Protein AF-A0A1I7W3I8-F1 (afdb_monomer)

Secondary structure (DSSP, 8-state):
-HHHHHHHHHHHHHTT---S--HHHHHHHHHHHHHHB-TTT-PBPPGGGSTTTHHHHHHHHHHHHT-SS--HHHHHHHHHHHHHHHHHHHHHTS-TTS---HHHHHHHHHHHHHHHHHHHHHHHHHHHHHTTS-HHHHHHHHHHTHHHHHHHHHHHHHHHHTHHHHHH-EEEE-TTS-EEEEEHHHHHHHHHHHHHHHHHTHHHHHHHHHHHHHHHHHHH--

Structure (mmCIF, N/CA/C/O backbone):
data_AF-A0A1I7W3I8-F1
#
_entry.id   AF-A0A1I7W3I8-F1
#
loop_
_atom_site.group_PDB
_atom_site.id
_atom_site.type_symbol
_atom_site.label_atom_id
_atom_site.label_alt_id
_atom_site.label_comp_id
_atom_site.label_asym_id
_atom_site.label_entity_id
_atom_site.label_seq_id
_atom_site.pdbx_PDB_ins_code
_atom_site.Cartn_x
_atom_site.Cartn_y
_atom_site.Cartn_z
_atom_site.occupancy
_atom_site.B_iso_or_equiv
_atom_site.auth_seq_id
_atom_site.auth_comp_id
_atom_site.auth_asym_id
_atom_site.auth_atom_id
_atom_site.pdbx_PDB_model_num
ATOM 1 N N . GLU A 1 1 ? -29.652 18.073 3.929 1.00 71.06 1 GLU A N 1
ATOM 2 C CA . GLU A 1 1 ? -30.924 17.567 3.376 1.00 71.06 1 GLU A CA 1
ATOM 3 C C . GLU A 1 1 ? -31.020 16.043 3.302 1.00 71.06 1 GLU A C 1
ATOM 5 O O . GLU A 1 1 ? -31.297 15.473 4.343 1.00 71.06 1 GLU A O 1
ATOM 10 N N . LYS A 1 2 ? -30.715 15.339 2.192 1.00 82.50 2 LYS A N 1
ATOM 11 C CA . LYS A 1 2 ? -30.974 13.875 2.071 1.00 82.50 2 LYS A CA 1
ATOM 12 C C . LYS A 1 2 ? -30.445 13.008 3.226 1.00 82.50 2 LYS A C 1
ATOM 14 O O . LYS A 1 2 ? -31.127 12.085 3.661 1.00 82.50 2 LYS A O 1
ATOM 19 N N . LEU A 1 3 ? -29.251 13.310 3.743 1.00 84.69 3 LEU A N 1
ATOM 20 C CA . LEU A 1 3 ? -28.685 12.615 4.906 1.00 84.69 3 LEU A CA 1
ATOM 21 C C . LEU A 1 3 ? -29.492 12.860 6.190 1.00 84.69 3 LEU A C 1
ATOM 23 O O . LEU A 1 3 ? -29.752 11.915 6.920 1.00 84.69 3 LEU A O 1
ATOM 27 N N . GLN A 1 4 ? -29.882 14.107 6.464 1.00 84.62 4 GLN A N 1
ATOM 28 C CA . GLN A 1 4 ? -30.660 14.449 7.660 1.00 84.62 4 GLN A CA 1
ATOM 29 C C . GLN A 1 4 ? -32.034 13.784 7.612 1.00 84.62 4 GLN A C 1
ATOM 31 O O . GLN A 1 4 ? -32.407 13.135 8.580 1.00 84.62 4 GLN A O 1
ATOM 36 N N . ASN A 1 5 ? -32.695 13.811 6.453 1.00 85.94 5 ASN A N 1
ATOM 37 C CA . ASN A 1 5 ? -33.977 13.133 6.250 1.00 85.94 5 ASN A CA 1
ATOM 38 C C . ASN A 1 5 ? -33.844 11.612 6.453 1.00 85.94 5 ASN A C 1
ATOM 40 O O . ASN A 1 5 ? -34.713 10.987 7.050 1.00 85.94 5 ASN A O 1
ATOM 44 N N . SER A 1 6 ? -32.732 11.011 6.006 1.00 85.75 6 SER A N 1
ATOM 45 C CA . SER A 1 6 ? -32.454 9.580 6.218 1.00 85.75 6 SER A CA 1
ATOM 46 C C . SER A 1 6 ? -32.219 9.248 7.697 1.00 85.75 6 SER A C 1
ATOM 48 O O . SER A 1 6 ? -32.689 8.224 8.183 1.00 85.75 6 SER A O 1
ATOM 50 N N . ILE A 1 7 ? -31.507 10.111 8.430 1.00 85.19 7 ILE A N 1
ATOM 51 C CA . ILE A 1 7 ? -31.274 9.952 9.874 1.00 85.19 7 ILE A CA 1
ATOM 52 C C . ILE A 1 7 ? -32.590 10.081 10.643 1.00 85.19 7 ILE A C 1
ATOM 54 O O . ILE A 1 7 ? -32.874 9.258 11.510 1.00 85.19 7 ILE A O 1
ATOM 58 N N . GLU A 1 8 ? -33.392 11.090 10.317 1.00 87.00 8 GLU A N 1
ATOM 59 C CA . GLU A 1 8 ? -34.684 11.343 10.945 1.00 87.00 8 GLU A CA 1
ATOM 60 C C . GLU A 1 8 ? -35.663 10.189 10.702 1.00 87.00 8 GLU A C 1
ATOM 62 O O . GLU A 1 8 ? -36.269 9.698 11.652 1.00 87.00 8 GLU A O 1
ATOM 67 N N . LEU A 1 9 ? -35.734 9.670 9.471 1.00 86.19 9 LEU A N 1
ATOM 68 C CA . LEU A 1 9 ? -36.553 8.505 9.132 1.00 86.19 9 LEU A CA 1
ATOM 69 C C . LEU A 1 9 ? -36.152 7.263 9.945 1.00 86.19 9 LEU A C 1
ATOM 71 O O . LEU A 1 9 ? -37.011 6.610 10.536 1.00 86.19 9 LEU A O 1
ATOM 75 N N . LEU A 1 10 ? -34.852 6.968 10.045 1.00 86.88 10 LEU A N 1
ATOM 76 C CA . LEU A 1 10 ? -34.350 5.836 10.834 1.00 86.88 10 LEU A CA 1
ATOM 77 C C . LEU A 1 10 ? -34.592 6.015 12.341 1.00 86.88 10 LEU A C 1
ATOM 79 O O . LEU A 1 10 ? -34.908 5.047 13.031 1.00 86.88 10 LEU A O 1
ATOM 83 N N . ASN A 1 11 ? -34.448 7.235 12.864 1.00 87.62 11 ASN A N 1
ATOM 84 C CA . ASN A 1 11 ? -34.684 7.534 14.277 1.00 87.62 11 ASN A CA 1
ATOM 85 C C . ASN A 1 11 ? -36.172 7.450 14.632 1.00 87.62 11 ASN A C 1
ATOM 87 O O . ASN A 1 11 ? -36.520 6.866 15.656 1.00 87.62 11 ASN A O 1
ATOM 91 N N . ASN A 1 12 ? -37.048 7.977 13.777 1.00 86.44 12 ASN A N 1
ATOM 92 C CA . ASN A 1 12 ? -38.490 7.904 13.975 1.00 86.44 12 ASN A CA 1
ATOM 93 C C . ASN A 1 12 ? -38.990 6.457 13.871 1.00 86.44 12 ASN A C 1
ATOM 95 O O . ASN A 1 12 ? -39.829 6.059 14.679 1.00 86.44 12 ASN A O 1
ATOM 99 N N . TYR A 1 13 ? -38.444 5.656 12.945 1.00 85.94 13 TYR A N 1
ATOM 100 C CA . TYR A 1 13 ? -38.748 4.224 12.847 1.00 85.94 13 TYR A CA 1
ATOM 101 C C . TYR A 1 13 ? -38.331 3.477 14.122 1.00 85.94 13 TYR A C 1
ATOM 103 O O . TYR A 1 13 ? -39.136 2.761 14.710 1.00 85.94 13 TYR A O 1
ATOM 111 N N . LYS A 1 14 ? -37.112 3.720 14.630 1.00 84.62 14 LYS A N 1
ATOM 112 C CA . LYS A 1 14 ? -36.648 3.157 15.914 1.00 84.62 14 LYS A CA 1
ATOM 113 C C . LYS A 1 14 ? -37.497 3.587 17.112 1.00 84.62 14 LYS A C 1
ATOM 115 O O . LYS A 1 14 ? -37.658 2.810 18.044 1.00 84.62 14 LYS A O 1
ATOM 120 N N . ALA A 1 15 ? -38.016 4.812 17.098 1.00 86.44 15 ALA A N 1
ATOM 121 C CA . ALA A 1 15 ? -38.878 5.346 18.149 1.00 86.44 15 ALA A CA 1
ATOM 122 C C . ALA A 1 15 ? -40.346 4.888 18.031 1.00 86.44 15 ALA A C 1
ATOM 124 O O . ALA A 1 15 ? -41.173 5.333 18.823 1.00 86.44 15 ALA A O 1
ATOM 125 N N . GLY A 1 16 ? -40.687 4.057 17.036 1.00 82.00 16 GLY A N 1
ATOM 126 C CA . GLY A 1 16 ? -42.058 3.601 16.787 1.00 82.00 16 GLY A CA 1
ATOM 127 C C . GLY A 1 16 ? -43.010 4.709 16.319 1.00 82.00 16 GLY A C 1
ATOM 128 O O . GLY A 1 16 ? -44.222 4.556 16.417 1.00 82.00 16 GLY A O 1
ATOM 129 N N . LYS A 1 17 ? -42.481 5.841 15.835 1.00 78.19 17 LYS A N 1
ATOM 130 C CA . LYS A 1 17 ? -43.254 7.041 15.463 1.00 78.19 17 LYS A CA 1
ATOM 131 C C . LYS A 1 17 ? -43.722 7.058 14.006 1.00 78.19 17 LYS A C 1
ATOM 133 O O . LYS A 1 17 ? -44.306 8.049 13.578 1.00 78.19 17 LYS A O 1
ATOM 138 N N . VAL A 1 18 ? -43.446 6.010 13.230 1.00 71.81 18 VAL A N 1
ATOM 139 C CA . VAL A 1 18 ? -43.784 5.958 11.799 1.00 71.81 18 VAL A CA 1
ATOM 140 C C . VAL A 1 18 ? -44.616 4.722 11.487 1.00 71.81 18 VAL A C 1
ATOM 142 O O . VAL A 1 18 ? -44.370 3.662 12.052 1.00 71.81 18 VAL A O 1
ATOM 145 N N . GLY A 1 19 ? -45.614 4.888 10.611 1.00 72.38 19 GLY A N 1
ATOM 146 C CA . GLY A 1 19 ? -46.500 3.816 10.143 1.00 72.38 19 GLY A CA 1
ATOM 147 C C . GLY A 1 19 ? -45.829 2.871 9.135 1.00 72.38 19 GLY A C 1
ATOM 148 O O . GLY A 1 19 ? -44.617 2.682 9.172 1.00 72.38 19 GLY A O 1
ATOM 149 N N . LEU A 1 20 ? -46.616 2.291 8.215 1.00 66.69 20 LEU A N 1
ATOM 150 C CA . LEU A 1 20 ? -46.152 1.374 7.158 1.00 66.69 20 LEU A CA 1
ATOM 151 C C . LEU A 1 20 ? -45.113 2.039 6.230 1.00 66.69 20 LEU A C 1
ATOM 153 O O . LEU A 1 20 ? -45.461 2.624 5.206 1.00 66.69 20 LEU A O 1
ATOM 157 N N . ILE A 1 21 ? -43.831 1.945 6.588 1.00 80.31 21 ILE A N 1
ATOM 158 C CA . ILE A 1 21 ? -42.694 2.227 5.706 1.00 80.31 21 ILE A CA 1
ATOM 159 C C . ILE A 1 21 ? -42.272 0.914 5.043 1.00 80.31 21 ILE A C 1
ATOM 161 O O . ILE A 1 21 ? -42.228 -0.127 5.692 1.00 80.31 21 ILE A O 1
ATOM 165 N N . SER A 1 22 ? -41.928 0.967 3.755 1.00 84.25 22 SER A N 1
ATOM 166 C CA . SER A 1 22 ? -41.367 -0.191 3.051 1.00 84.25 22 SER A CA 1
ATOM 167 C C . SER A 1 22 ? -39.925 -0.494 3.483 1.00 84.25 22 SER A C 1
ATOM 169 O O . SER A 1 22 ? -39.111 0.419 3.655 1.00 84.25 22 SER A O 1
ATOM 171 N N . ASP A 1 23 ? -39.562 -1.777 3.551 1.00 84.94 23 ASP A N 1
ATOM 172 C CA . ASP A 1 23 ? -38.186 -2.214 3.841 1.00 84.94 23 ASP A CA 1
ATOM 173 C C . ASP A 1 23 ? -37.157 -1.580 2.894 1.00 84.94 23 ASP A C 1
ATOM 175 O O . ASP A 1 23 ? -36.043 -1.244 3.300 1.00 84.94 23 ASP A O 1
ATOM 179 N N . GLN A 1 24 ? -37.545 -1.337 1.638 1.00 86.75 24 GLN A N 1
ATOM 180 C CA . GLN A 1 24 ? -36.699 -0.679 0.647 1.00 86.75 24 GLN A CA 1
ATOM 181 C C . GLN A 1 24 ? -36.320 0.751 1.062 1.00 86.75 24 GLN A C 1
ATOM 183 O O . GLN A 1 24 ? -35.154 1.128 0.963 1.00 86.75 24 GLN A O 1
ATOM 188 N N . GLN A 1 25 ? -37.269 1.540 1.573 1.00 85.12 25 GLN A N 1
ATOM 189 C CA . GLN A 1 25 ? -37.007 2.913 2.020 1.00 85.12 25 GLN A CA 1
ATOM 190 C C . GLN A 1 25 ? -36.114 2.952 3.266 1.00 85.12 25 GLN A C 1
ATOM 192 O O . GLN A 1 25 ? -35.224 3.801 3.365 1.00 85.12 25 GLN A O 1
ATOM 197 N N . LEU A 1 26 ? -36.303 2.012 4.198 1.00 86.69 26 LEU A N 1
ATOM 198 C CA . LEU A 1 26 ? -35.422 1.863 5.360 1.00 86.69 26 LEU A CA 1
ATOM 199 C C . LEU A 1 26 ? -34.006 1.475 4.936 1.00 86.69 26 LEU A C 1
ATOM 201 O O . LEU A 1 26 ? -33.031 2.035 5.444 1.00 86.69 26 LEU A O 1
ATOM 205 N N . TRP A 1 27 ? -33.884 0.562 3.973 1.00 87.12 27 TRP A N 1
ATOM 206 C CA . TRP A 1 27 ? -32.595 0.130 3.449 1.00 87.12 27 TRP A CA 1
ATOM 207 C C . TRP A 1 27 ? -31.859 1.254 2.718 1.00 87.12 27 TRP A C 1
ATOM 209 O O . TRP A 1 27 ? -30.660 1.444 2.920 1.00 87.12 27 TRP A O 1
ATOM 219 N N . GLU A 1 28 ? -32.564 2.053 1.916 1.00 88.12 28 GLU A N 1
ATOM 220 C CA . GLU A 1 28 ? -31.991 3.228 1.255 1.00 88.12 28 GLU A CA 1
ATOM 221 C C . GLU A 1 28 ? -31.505 4.273 2.264 1.00 88.12 28 GLU A C 1
ATOM 223 O O . GLU A 1 28 ? -30.370 4.749 2.161 1.00 88.12 28 GLU A O 1
ATOM 228 N N . ALA A 1 29 ? -32.310 4.584 3.283 1.00 84.81 29 ALA A N 1
ATOM 229 C CA . ALA A 1 29 ? -31.922 5.509 4.342 1.00 84.81 29 ALA A CA 1
ATOM 230 C C . ALA A 1 29 ? -30.707 4.995 5.133 1.00 84.81 29 ALA A C 1
ATOM 232 O O . ALA A 1 29 ? -29.770 5.755 5.405 1.00 84.81 29 ALA A O 1
ATOM 233 N N . GLN A 1 30 ? -30.674 3.697 5.448 1.00 86.44 30 GLN A N 1
ATOM 234 C CA . GLN A 1 30 ? -29.542 3.051 6.111 1.00 86.44 30 GLN A CA 1
ATOM 235 C C . GLN A 1 30 ? -28.286 3.103 5.240 1.00 86.44 30 GLN A C 1
ATOM 237 O O . GLN A 1 30 ? -27.214 3.448 5.731 1.00 86.44 30 GLN A O 1
ATOM 242 N N . LYS A 1 31 ? -28.411 2.843 3.936 1.00 86.19 31 LYS A N 1
ATOM 243 C CA . LYS A 1 31 ? -27.302 2.923 2.982 1.00 86.19 31 LYS A CA 1
ATOM 244 C C . LYS A 1 31 ? -26.736 4.341 2.898 1.00 86.19 31 LYS A C 1
ATOM 246 O O . LYS A 1 31 ? -25.520 4.506 2.936 1.00 86.19 31 LYS A O 1
ATOM 251 N N . ILE A 1 32 ? -27.590 5.366 2.840 1.00 84.56 32 ILE A N 1
ATOM 252 C CA . ILE A 1 32 ? -27.165 6.776 2.833 1.00 84.56 32 ILE A CA 1
ATOM 253 C C . ILE A 1 32 ? -26.452 7.133 4.140 1.00 84.56 32 ILE A C 1
ATOM 255 O O . ILE A 1 32 ? -25.393 7.764 4.108 1.00 84.56 32 ILE A O 1
ATOM 259 N N . LYS A 1 33 ? -27.000 6.711 5.285 1.00 85.19 33 LYS A N 1
ATOM 260 C CA . LYS A 1 33 ? -26.388 6.930 6.598 1.00 85.19 33 LYS A CA 1
ATOM 261 C C . LYS A 1 33 ? -25.008 6.271 6.677 1.00 85.19 33 LYS A C 1
ATOM 263 O O . LYS A 1 33 ? -24.033 6.962 6.958 1.00 85.19 33 LYS A O 1
ATOM 268 N N . SER A 1 34 ? -24.917 4.974 6.383 1.00 79.12 34 SER A N 1
ATOM 269 C CA . SER A 1 34 ? -23.678 4.188 6.453 1.00 79.12 34 SER A CA 1
ATOM 270 C C . SER A 1 34 ? -22.625 4.604 5.423 1.00 79.12 34 SER A C 1
ATOM 272 O O . SER A 1 34 ? -21.442 4.381 5.644 1.00 79.12 34 SER A O 1
ATOM 274 N N . ALA A 1 35 ? -23.021 5.220 4.305 1.00 78.25 35 ALA A N 1
ATOM 275 C CA . ALA A 1 35 ? -22.078 5.718 3.305 1.00 78.25 35 ALA A CA 1
ATOM 276 C C . ALA A 1 35 ? -21.438 7.067 3.679 1.00 78.25 35 ALA A C 1
ATOM 278 O O . ALA A 1 35 ? -20.429 7.447 3.084 1.00 78.25 35 ALA A O 1
ATOM 279 N N . ILE A 1 36 ? -22.042 7.829 4.598 1.00 81.44 36 ILE A N 1
ATOM 280 C CA . ILE A 1 36 ? -21.631 9.208 4.900 1.00 81.44 36 ILE A CA 1
ATOM 281 C C . ILE A 1 36 ? -21.131 9.365 6.336 1.00 81.44 36 ILE A C 1
ATOM 283 O O . ILE A 1 36 ? -20.212 10.154 6.566 1.00 81.44 36 ILE A O 1
ATOM 287 N N . LEU A 1 37 ? -21.743 8.661 7.285 1.00 83.56 37 LEU A N 1
ATOM 288 C CA . LEU A 1 37 ? -21.368 8.711 8.690 1.00 83.56 37 LEU A CA 1
ATOM 289 C C . LEU A 1 37 ? -20.468 7.537 9.048 1.00 83.56 37 LEU A C 1
ATOM 291 O O . LEU A 1 37 ? -20.693 6.410 8.607 1.00 83.56 37 LEU A O 1
ATOM 295 N N . HIS A 1 38 ? -19.492 7.809 9.901 1.00 80.75 38 HIS A N 1
ATOM 296 C CA . HIS A 1 38 ? -18.689 6.780 10.526 1.00 80.75 38 HIS A CA 1
ATOM 297 C C . HIS A 1 38 ? -19.588 5.858 11.371 1.00 80.75 38 HIS A C 1
ATOM 299 O O . HIS A 1 38 ? -20.401 6.368 12.149 1.00 80.75 38 HIS A O 1
ATOM 305 N N . PRO A 1 39 ? -19.461 4.522 11.257 1.00 72.69 39 PRO A N 1
ATOM 306 C CA . PRO A 1 39 ? -20.324 3.579 11.972 1.00 72.69 39 PRO A CA 1
ATOM 307 C C . PRO A 1 39 ? -20.212 3.717 13.496 1.00 72.69 39 PRO A C 1
ATOM 309 O O . PRO A 1 39 ? -21.234 3.703 14.176 1.00 72.69 39 PRO A O 1
ATOM 312 N N . ASP A 1 40 ? -18.991 3.915 13.998 1.00 74.44 40 ASP A N 1
ATOM 313 C CA . ASP A 1 40 ? -18.721 3.977 15.440 1.00 74.44 40 ASP A CA 1
ATOM 314 C C . ASP A 1 40 ? -18.868 5.384 16.047 1.00 74.44 40 ASP A C 1
ATOM 316 O O . ASP A 1 40 ? -19.504 5.538 17.085 1.00 74.44 40 ASP A O 1
ATOM 320 N N . THR A 1 41 ? -18.306 6.429 15.421 1.00 74.12 41 THR A N 1
ATOM 321 C CA . THR A 1 41 ? -18.325 7.796 15.982 1.00 74.12 41 THR A CA 1
ATOM 322 C C . THR A 1 41 ? -19.560 8.603 15.581 1.00 74.12 41 THR A C 1
ATOM 324 O O . THR A 1 41 ? -19.858 9.622 16.195 1.00 74.12 41 THR A O 1
ATOM 327 N N . GLY A 1 42 ? -20.280 8.190 14.532 1.00 74.56 42 GLY A N 1
ATOM 328 C CA . GLY A 1 42 ? -21.395 8.956 13.970 1.00 74.56 42 GLY A CA 1
ATOM 329 C C . GLY A 1 42 ? -20.979 10.251 13.259 1.00 74.56 42 GLY A C 1
ATOM 330 O O . GLY A 1 42 ? -21.847 10.987 12.789 1.00 74.56 42 GLY A O 1
ATOM 331 N N . GLU A 1 43 ? -19.679 10.533 13.143 1.00 82.00 43 GLU A N 1
ATOM 332 C CA . GLU A 1 43 ? -19.163 11.739 12.497 1.00 82.00 43 GLU A CA 1
ATOM 333 C C . GLU A 1 43 ? -19.223 11.646 10.971 1.00 82.00 43 GLU A C 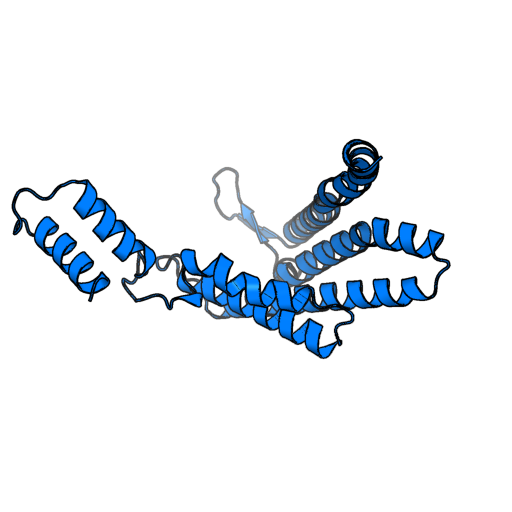1
ATOM 335 O O . GLU A 1 43 ? -19.149 10.573 10.370 1.00 82.00 43 GLU A O 1
ATOM 340 N N . LYS A 1 44 ? -19.343 12.800 10.310 1.00 83.50 44 LYS A N 1
ATOM 341 C CA . LYS A 1 44 ? -19.426 12.869 8.852 1.00 83.50 44 LYS A CA 1
ATOM 342 C C . LYS A 1 44 ? -18.048 12.687 8.218 1.00 83.50 44 LYS A C 1
ATOM 344 O O . LYS A 1 44 ? -17.180 13.542 8.360 1.00 83.50 44 LYS A O 1
ATOM 349 N N . ILE A 1 45 ? -17.899 11.649 7.399 1.00 83.81 45 ILE A N 1
ATOM 350 C CA . ILE A 1 45 ? -16.694 11.428 6.596 1.00 83.81 45 ILE A CA 1
ATOM 351 C C . ILE A 1 45 ? -16.731 12.349 5.368 1.00 83.81 45 ILE A C 1
ATOM 353 O O . ILE A 1 45 ? -17.748 12.449 4.657 1.00 83.81 45 ILE A O 1
ATOM 357 N N . LEU A 1 46 ? -15.621 13.041 5.101 1.00 84.75 46 LEU A N 1
ATOM 358 C CA . LEU A 1 46 ? -15.486 13.912 3.932 1.00 84.75 46 LEU A CA 1
ATOM 359 C C . LEU A 1 46 ? -15.563 13.095 2.632 1.00 84.75 46 LEU A C 1
ATOM 361 O O . LEU A 1 46 ? -15.018 11.994 2.585 1.00 84.75 46 LEU A O 1
ATOM 365 N N . PRO A 1 47 ? -16.198 13.610 1.560 1.00 83.19 47 PRO A N 1
ATOM 366 C CA . PRO A 1 47 ? -16.426 12.847 0.331 1.00 83.19 47 PRO A CA 1
ATOM 367 C C . PRO A 1 47 ? -15.186 12.155 -0.265 1.00 83.19 47 PRO A C 1
ATOM 369 O O . PRO A 1 47 ? -15.325 10.988 -0.630 1.00 83.19 47 PRO A O 1
ATOM 372 N N . PRO A 1 48 ? -13.991 12.786 -0.308 1.00 84.19 48 PRO A N 1
ATOM 373 C CA . PRO A 1 48 ? -12.790 12.130 -0.824 1.00 84.19 48 PRO A CA 1
ATOM 374 C C . PRO A 1 48 ? -12.332 10.931 0.006 1.00 84.19 48 PRO A C 1
ATOM 376 O O . PRO A 1 48 ? -11.699 10.032 -0.526 1.00 84.19 48 PRO A O 1
ATOM 379 N N . PHE A 1 49 ? -12.649 10.894 1.299 1.00 85.06 49 PHE A N 1
ATOM 380 C CA . PHE A 1 49 ? -12.153 9.866 2.217 1.00 85.06 49 PHE A CA 1
ATOM 381 C C . PHE A 1 49 ? -13.182 8.775 2.512 1.00 85.06 49 PHE A C 1
ATOM 383 O O . PHE A 1 49 ? -12.920 7.877 3.305 1.00 85.06 49 PHE A O 1
ATOM 390 N N . ARG A 1 50 ? -14.360 8.827 1.882 1.00 85.06 50 ARG A N 1
ATOM 391 C CA . ARG A 1 50 ? -15.350 7.746 1.958 1.00 85.06 50 ARG A CA 1
ATOM 392 C C . ARG A 1 50 ? -14.875 6.559 1.139 1.00 85.06 50 ARG A C 1
ATOM 394 O O . ARG A 1 50 ? -14.284 6.746 0.078 1.00 85.06 50 ARG A O 1
ATOM 401 N N . MET A 1 51 ? -15.265 5.350 1.532 1.00 79.44 51 MET A N 1
ATOM 402 C CA . MET A 1 51 ? -15.014 4.153 0.717 1.00 79.44 51 MET A CA 1
ATOM 403 C C . MET A 1 51 ? -15.576 4.289 -0.710 1.00 79.44 51 MET A C 1
ATOM 405 O O . MET A 1 51 ? -14.943 3.856 -1.666 1.00 79.44 51 MET A O 1
ATOM 409 N N . SER A 1 52 ? -16.710 4.980 -0.887 1.00 80.31 52 SER A N 1
ATOM 410 C CA . SER A 1 52 ? -17.265 5.284 -2.216 1.00 80.31 52 SER A CA 1
ATOM 411 C C . SER A 1 52 ? -16.445 6.306 -3.019 1.00 80.31 52 SER A C 1
ATOM 413 O O . SER A 1 52 ? -16.547 6.348 -4.239 1.00 80.31 52 SER A O 1
ATOM 415 N N . GLY A 1 53 ? -15.672 7.162 -2.344 1.00 79.62 53 GLY A N 1
ATOM 416 C CA . GLY A 1 53 ? -14.782 8.155 -2.951 1.00 79.62 53 GLY A CA 1
ATOM 417 C C . GLY A 1 53 ? -13.388 7.609 -3.273 1.00 79.62 53 GLY A C 1
ATOM 418 O O . GLY A 1 53 ? -12.681 8.202 -4.082 1.00 79.62 53 GLY A O 1
ATOM 419 N N . TYR A 1 54 ? -13.018 6.453 -2.719 1.00 82.12 54 TYR A N 1
ATOM 420 C CA . TYR A 1 54 ? -11.691 5.864 -2.887 1.00 82.12 54 TYR A CA 1
ATOM 421 C C . TYR A 1 54 ? -11.271 5.734 -4.356 1.00 82.12 54 TYR A C 1
ATOM 423 O O . TYR A 1 54 ? -10.200 6.188 -4.750 1.00 82.12 54 TYR A O 1
ATOM 431 N N . VAL A 1 55 ? -12.143 5.162 -5.189 1.00 83.62 55 VAL A N 1
ATOM 432 C CA . VAL A 1 55 ? -11.840 4.947 -6.610 1.00 83.62 55 VAL A CA 1
ATOM 433 C C . VAL A 1 55 ? -11.869 6.260 -7.407 1.00 83.62 55 VAL A C 1
ATOM 435 O O . VAL A 1 55 ? -10.876 6.546 -8.074 1.00 83.62 55 VAL A O 1
ATOM 438 N N . PRO A 1 56 ? -12.923 7.103 -7.335 1.00 85.81 56 PRO A N 1
ATOM 439 C CA . PRO A 1 56 ? -12.964 8.351 -8.103 1.00 85.81 56 PRO A CA 1
ATOM 440 C C . PRO A 1 56 ? -11.826 9.326 -7.782 1.00 85.81 56 PRO A C 1
ATOM 442 O O . PRO A 1 56 ? -11.260 9.930 -8.689 1.00 85.81 56 PRO A O 1
ATOM 445 N N . PHE A 1 57 ? -11.480 9.486 -6.501 1.00 83.00 57 PHE A N 1
ATOM 446 C CA . PHE A 1 57 ? -10.444 10.432 -6.083 1.00 83.00 57 PHE A CA 1
ATOM 447 C C . PHE A 1 57 ? -9.038 9.823 -6.169 1.00 83.00 57 PHE A C 1
ATOM 449 O O . PHE A 1 57 ? -8.106 10.517 -6.575 1.00 83.00 57 PHE A O 1
ATOM 456 N N . GLY A 1 58 ? -8.883 8.524 -5.890 1.00 83.38 58 GLY A N 1
ATOM 457 C CA . GLY A 1 58 ? -7.629 7.796 -6.105 1.00 83.38 58 GLY A CA 1
ATOM 458 C C . GLY A 1 58 ? -7.243 7.680 -7.584 1.00 83.38 58 GLY A C 1
ATOM 459 O O . GLY A 1 58 ? -6.064 7.642 -7.923 1.00 83.38 58 GLY A O 1
ATOM 460 N N . TRP A 1 59 ? -8.207 7.711 -8.507 1.00 85.25 59 TRP A N 1
ATOM 461 C CA . TRP A 1 59 ? -7.912 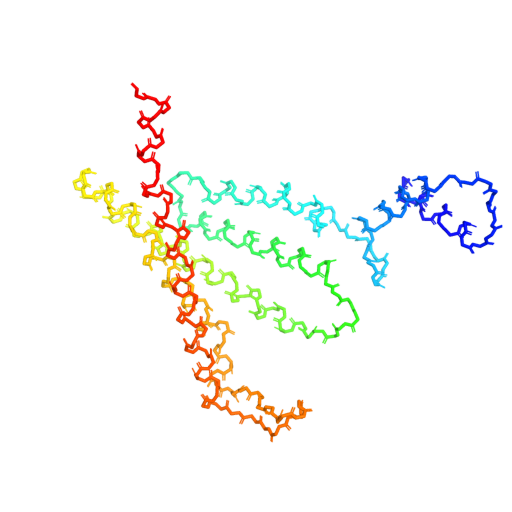7.748 -9.942 1.00 85.25 59 TRP A CA 1
ATOM 462 C C . TRP A 1 59 ? -7.075 8.975 -10.344 1.00 85.25 59 TRP A C 1
ATOM 464 O O . TRP A 1 59 ? -6.188 8.872 -11.192 1.00 85.25 59 TRP A O 1
ATOM 474 N N . ILE A 1 60 ? -7.287 10.130 -9.704 1.00 86.75 60 ILE A N 1
ATOM 475 C CA . 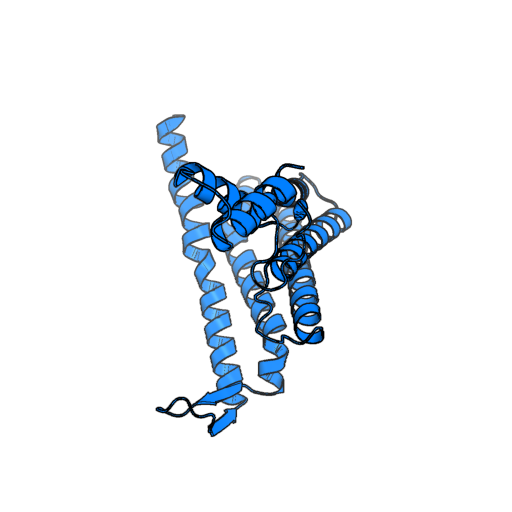ILE A 1 60 ? -6.518 11.357 -9.975 1.00 86.75 60 ILE A CA 1
ATOM 476 C C . ILE A 1 60 ? -5.041 11.161 -9.612 1.00 86.75 60 ILE A C 1
ATOM 478 O O 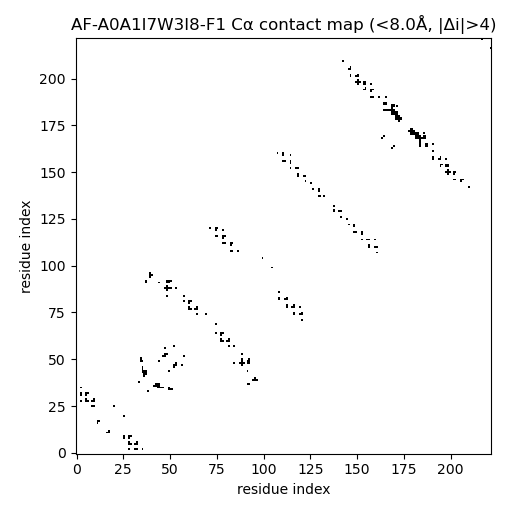. ILE A 1 60 ? -4.149 11.551 -10.364 1.00 86.75 60 ILE A O 1
ATOM 482 N N . THR A 1 61 ? -4.757 10.519 -8.478 1.00 85.00 61 THR A N 1
ATOM 483 C CA . THR A 1 61 ? -3.372 10.267 -8.064 1.00 85.00 61 THR A CA 1
ATOM 484 C C . THR A 1 61 ? -2.710 9.222 -8.957 1.00 85.00 61 THR A C 1
ATOM 486 O O . THR A 1 61 ? -1.555 9.394 -9.342 1.00 85.00 61 THR A O 1
ATOM 489 N N . VAL A 1 62 ? -3.440 8.174 -9.352 1.00 80.81 62 VAL A N 1
ATOM 490 C CA . VAL A 1 62 ? -2.939 7.130 -10.260 1.00 80.81 62 VAL A CA 1
ATOM 491 C C . VAL A 1 62 ? -2.637 7.675 -11.651 1.00 80.81 62 VAL A C 1
ATOM 493 O O . VAL A 1 62 ? -1.564 7.409 -12.185 1.00 80.81 62 VAL A O 1
ATOM 496 N N . THR A 1 63 ? -3.530 8.480 -12.223 1.00 83.12 63 THR A N 1
ATOM 497 C CA . THR A 1 63 ? -3.289 9.119 -13.527 1.00 83.12 63 THR A CA 1
ATOM 498 C C . THR A 1 63 ? -2.073 10.040 -13.496 1.00 83.12 63 THR A C 1
ATOM 500 O O . THR A 1 63 ? -1.253 9.981 -14.410 1.00 83.12 63 THR A O 1
ATOM 503 N N . GLY A 1 64 ? -1.883 10.806 -12.418 1.00 83.06 64 GLY A N 1
ATOM 504 C CA . GLY A 1 64 ? -0.675 11.605 -12.212 1.00 83.06 64 GLY A CA 1
ATOM 505 C C . GLY A 1 64 ? 0.613 10.770 -12.180 1.00 83.06 64 GLY A C 1
ATOM 506 O O . GLY A 1 64 ? 1.618 11.159 -12.774 1.00 83.06 64 GLY A O 1
ATOM 507 N N . MET A 1 65 ? 0.577 9.583 -11.563 1.00 82.62 65 MET A N 1
ATOM 508 C CA . MET A 1 65 ? 1.711 8.644 -11.541 1.00 82.62 65 MET A CA 1
ATOM 509 C C . MET A 1 65 ? 2.024 8.015 -12.910 1.00 82.62 65 MET A C 1
ATOM 511 O O . MET A 1 65 ? 3.142 7.540 -13.105 1.00 82.62 65 MET A O 1
ATOM 515 N N . LEU A 1 66 ? 1.067 8.002 -13.843 1.00 79.94 66 LEU A N 1
ATOM 516 C CA . LEU A 1 66 ? 1.206 7.412 -15.182 1.00 79.94 66 LEU A CA 1
ATOM 517 C C . LEU A 1 66 ? 1.603 8.428 -16.263 1.00 79.94 66 LEU A C 1
ATOM 519 O O . LEU A 1 66 ? 1.721 8.060 -17.433 1.00 79.94 66 LEU A O 1
ATOM 523 N N . LEU A 1 67 ? 1.810 9.697 -15.898 1.00 82.0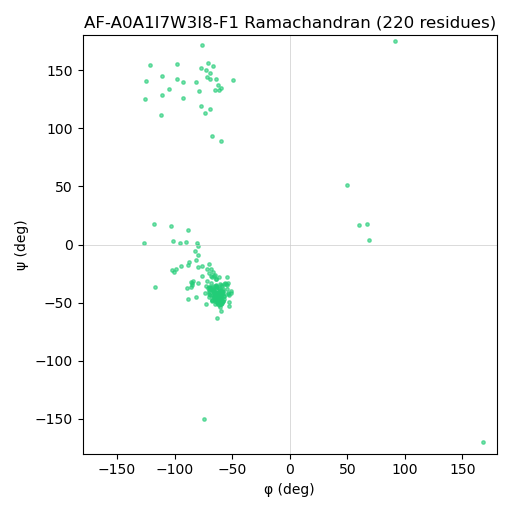0 67 LEU A N 1
ATOM 524 C CA . LEU A 1 67 ? 2.239 10.718 -16.849 1.00 82.00 67 LEU A CA 1
ATOM 525 C C . LEU A 1 67 ? 3.589 10.338 -17.491 1.00 82.00 67 LEU A C 1
ATOM 527 O O . LEU A 1 67 ? 4.511 9.923 -16.781 1.00 82.00 67 LEU A O 1
ATOM 531 N N . PRO A 1 68 ? 3.735 10.484 -18.821 1.00 74.25 68 PRO A N 1
ATOM 532 C CA . PRO A 1 68 ? 4.968 10.143 -19.518 1.00 74.25 68 PRO A CA 1
ATOM 533 C C . PRO A 1 68 ? 6.096 11.114 -19.151 1.00 74.25 68 PRO A C 1
ATOM 535 O O . PRO A 1 68 ? 5.868 12.301 -18.929 1.00 74.25 68 PRO A O 1
ATOM 538 N N . ASN A 1 69 ? 7.334 10.611 -19.136 1.00 72.69 69 ASN A N 1
ATOM 539 C CA . ASN A 1 69 ? 8.546 11.384 -18.831 1.00 72.69 69 ASN A CA 1
ATOM 540 C C . ASN A 1 69 ? 8.458 12.235 -17.547 1.00 72.69 69 ASN A C 1
ATOM 542 O O . ASN A 1 69 ? 8.787 13.426 -17.574 1.00 72.69 69 ASN A O 1
ATOM 546 N N . PRO A 1 70 ? 8.053 11.656 -16.404 1.00 78.50 70 PRO A N 1
ATOM 547 C CA . PRO A 1 70 ? 7.857 12.444 -15.204 1.00 78.50 70 PRO A CA 1
ATOM 548 C C . PRO A 1 70 ? 9.204 12.946 -14.659 1.00 78.50 70 PRO A C 1
ATOM 550 O O . PRO A 1 70 ? 10.238 12.262 -14.698 1.00 78.50 70 PRO A O 1
ATOM 553 N N . SER A 1 71 ? 9.199 14.174 -14.139 1.00 84.81 71 SER A N 1
ATOM 554 C CA . SER A 1 71 ? 10.324 14.694 -13.365 1.00 84.81 71 SER A CA 1
ATOM 555 C C . SER A 1 71 ? 10.397 13.982 -12.012 1.00 84.81 71 SER A C 1
ATOM 557 O O . SER A 1 71 ? 9.395 13.493 -11.491 1.00 84.81 71 SER A O 1
ATOM 559 N N . TRP A 1 72 ? 11.581 13.955 -11.404 1.00 82.44 72 TRP A N 1
ATOM 560 C CA . TRP A 1 72 ? 11.776 13.385 -10.067 1.00 82.44 72 TRP A CA 1
ATOM 561 C C . TRP A 1 72 ? 10.836 13.982 -9.019 1.00 82.44 72 TRP A C 1
ATOM 563 O O . TRP A 1 72 ? 10.252 13.255 -8.220 1.00 82.44 72 TRP A O 1
ATOM 573 N N . LEU A 1 73 ? 10.643 15.301 -9.076 1.00 86.94 73 LEU A N 1
ATOM 574 C CA . LEU A 1 73 ? 9.729 16.008 -8.188 1.00 86.94 73 LEU A CA 1
ATOM 575 C C . LEU A 1 73 ? 8.273 15.596 -8.434 1.00 86.94 73 LEU A C 1
ATOM 577 O O . LEU A 1 73 ? 7.529 15.400 -7.480 1.00 86.94 73 LEU A O 1
ATOM 581 N N . SER A 1 74 ? 7.882 15.414 -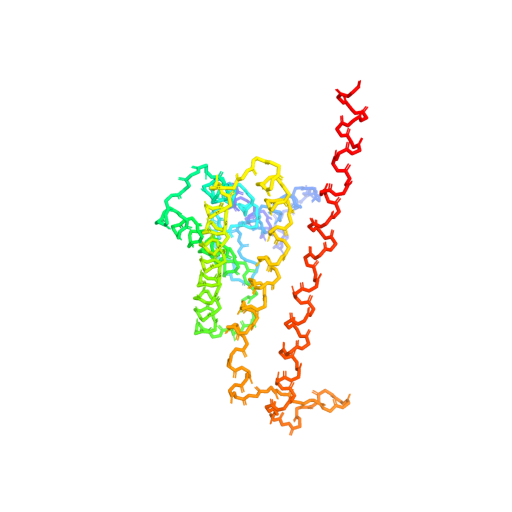9.699 1.00 86.81 74 SER A N 1
ATOM 582 C CA . SER A 1 74 ? 6.539 14.948 -10.051 1.00 86.81 74 SER A CA 1
ATOM 583 C C . SER A 1 74 ? 6.278 13.536 -9.524 1.00 86.81 74 SER A C 1
ATOM 585 O O . SER A 1 74 ? 5.225 13.302 -8.938 1.00 86.81 74 SER A O 1
ATOM 587 N N . ILE A 1 75 ? 7.247 12.621 -9.639 1.00 85.31 75 ILE A N 1
ATOM 588 C CA . ILE A 1 75 ? 7.137 11.261 -9.087 1.00 85.31 75 ILE A CA 1
ATOM 589 C C . ILE A 1 75 ? 6.907 11.316 -7.577 1.00 85.31 75 ILE A C 1
ATOM 591 O O . ILE A 1 75 ? 5.974 10.694 -7.074 1.00 85.31 75 ILE A O 1
ATOM 595 N N . LEU A 1 76 ? 7.736 12.074 -6.855 1.00 87.25 76 LEU A N 1
ATOM 596 C CA . LEU A 1 76 ? 7.624 12.213 -5.403 1.00 87.25 76 LEU A CA 1
ATOM 597 C C . LEU A 1 76 ? 6.292 12.833 -4.989 1.00 87.25 76 LEU A C 1
ATOM 599 O O . LEU A 1 76 ? 5.640 12.324 -4.081 1.00 87.25 76 LEU A O 1
ATOM 603 N N . PHE A 1 77 ? 5.868 13.891 -5.679 1.00 91.50 77 PHE A N 1
ATOM 604 C CA . PHE A 1 77 ? 4.599 14.558 -5.423 1.00 91.50 77 PHE A CA 1
ATOM 605 C C . PHE A 1 77 ? 3.418 13.597 -5.579 1.00 91.50 77 PHE A C 1
ATOM 607 O O . PHE A 1 77 ? 2.593 13.487 -4.674 1.00 91.50 77 PHE A O 1
ATOM 614 N N . TRP A 1 78 ? 3.359 12.856 -6.688 1.00 87.75 78 TRP A N 1
ATOM 615 C CA . TRP A 1 78 ? 2.254 11.937 -6.947 1.00 87.75 78 TRP A CA 1
ATOM 616 C C . TRP A 1 78 ? 2.261 10.725 -6.009 1.00 87.75 78 TRP A C 1
ATOM 618 O O . TRP A 1 78 ? 1.196 10.313 -5.552 1.00 87.75 78 TRP A O 1
ATOM 628 N N . GLN A 1 79 ? 3.436 10.195 -5.649 1.00 89.00 79 GLN A N 1
ATOM 629 C CA . GLN A 1 79 ? 3.550 9.119 -4.655 1.00 89.00 79 GLN A CA 1
ATOM 630 C C . GLN A 1 79 ? 3.127 9.583 -3.260 1.00 89.00 79 GLN A C 1
ATOM 632 O O . GLN A 1 79 ? 2.370 8.894 -2.574 1.00 89.00 79 GLN A O 1
ATOM 637 N N . TRP A 1 80 ? 3.570 10.771 -2.850 1.00 90.50 80 TRP A N 1
ATOM 638 C CA . TRP A 1 80 ? 3.160 11.384 -1.595 1.00 90.50 80 TRP A CA 1
ATOM 639 C C . TRP A 1 80 ? 1.648 11.616 -1.554 1.00 90.50 80 TRP A C 1
ATOM 641 O O . TRP A 1 80 ? 0.995 11.211 -0.591 1.00 90.50 80 TRP A O 1
ATOM 651 N N . LEU A 1 81 ? 1.073 12.194 -2.610 1.00 90.25 81 LEU A N 1
ATOM 652 C CA . LEU A 1 81 ? -0.358 12.475 -2.688 1.00 90.25 81 LEU A CA 1
ATOM 653 C C . LEU A 1 81 ? -1.187 11.184 -2.643 1.00 90.25 81 LEU A C 1
ATOM 655 O O . LEU A 1 81 ? -2.169 11.108 -1.905 1.00 90.25 81 LEU A O 1
ATOM 659 N N . ASN A 1 82 ? -0.754 10.144 -3.361 1.00 89.62 82 ASN A N 1
ATOM 660 C CA . ASN A 1 82 ? -1.396 8.832 -3.352 1.00 89.62 82 ASN A CA 1
ATOM 661 C C . ASN A 1 82 ? -1.392 8.194 -1.952 1.00 89.62 82 ASN A C 1
ATOM 663 O O . ASN A 1 82 ? -2.428 7.740 -1.467 1.00 89.62 82 ASN A O 1
ATOM 667 N N . GLN A 1 83 ? -0.245 8.198 -1.266 1.00 88.19 83 GLN A N 1
ATOM 668 C CA . GLN A 1 83 ? -0.145 7.621 0.078 1.00 88.19 83 GLN A CA 1
ATOM 669 C C . GLN A 1 83 ? -0.851 8.459 1.142 1.00 88.19 83 GLN A C 1
ATOM 671 O O . GLN A 1 83 ? -1.414 7.898 2.080 1.00 88.19 83 GLN A O 1
ATOM 676 N N . THR A 1 84 ? -0.897 9.779 0.968 1.00 89.50 84 THR A N 1
ATOM 677 C CA . THR A 1 84 ? -1.696 10.680 1.808 1.00 89.50 84 THR A CA 1
ATOM 678 C C . THR A 1 84 ? -3.182 10.371 1.663 1.00 89.50 84 THR A C 1
ATOM 680 O O . THR A 1 84 ? -3.877 10.220 2.664 1.00 89.50 84 THR A O 1
ATOM 683 N N . HIS A 1 85 ? -3.668 10.191 0.433 1.00 87.00 85 HIS A N 1
ATOM 684 C CA . HIS A 1 85 ? -5.055 9.812 0.181 1.00 87.00 85 HIS A CA 1
ATOM 685 C C . HIS A 1 85 ? -5.405 8.455 0.812 1.00 87.00 85 HIS A C 1
ATOM 687 O O . HIS A 1 85 ? -6.371 8.366 1.570 1.00 87.00 85 HIS A O 1
ATOM 693 N N . ASN A 1 86 ? -4.578 7.426 0.585 1.00 86.19 86 ASN A N 1
ATOM 694 C CA . ASN A 1 86 ? -4.755 6.103 1.196 1.00 86.19 86 ASN A CA 1
ATOM 695 C C . ASN A 1 86 ? -4.765 6.173 2.732 1.00 86.19 86 ASN A C 1
ATOM 697 O O . ASN A 1 86 ? -5.601 5.538 3.376 1.00 86.19 86 ASN A O 1
ATOM 701 N N . ALA A 1 87 ? -3.863 6.953 3.335 1.00 85.38 87 ALA A N 1
ATOM 702 C CA . ALA A 1 87 ? -3.798 7.117 4.784 1.00 85.38 87 ALA A CA 1
ATOM 703 C C . ALA A 1 87 ? -5.045 7.815 5.346 1.00 85.38 87 ALA A C 1
ATOM 705 O O . ALA A 1 87 ? -5.572 7.379 6.366 1.00 85.38 87 ALA A O 1
ATOM 706 N N . LEU A 1 88 ? -5.551 8.852 4.673 1.00 85.69 88 LEU A N 1
ATOM 707 C CA . LEU A 1 88 ? -6.742 9.589 5.102 1.00 85.69 88 LEU A CA 1
ATOM 708 C C . LEU A 1 88 ? -8.024 8.773 4.943 1.00 85.69 88 LEU A C 1
ATOM 710 O O . LEU A 1 88 ? -8.881 8.830 5.821 1.00 85.69 88 LEU A O 1
ATOM 714 N N . VAL A 1 89 ? -8.148 7.980 3.877 1.00 84.50 89 VAL A N 1
ATOM 715 C CA . VAL A 1 89 ? -9.254 7.022 3.712 1.00 84.50 89 VAL A CA 1
ATOM 716 C C . VAL A 1 89 ? -9.202 5.980 4.828 1.00 84.50 89 VAL A C 1
ATOM 718 O O . VAL A 1 89 ? -10.196 5.782 5.521 1.00 84.50 89 VAL A O 1
ATOM 721 N N . ASN A 1 90 ? -8.040 5.371 5.078 1.00 85.00 90 ASN A N 1
ATOM 722 C CA . ASN A 1 90 ? -7.894 4.380 6.147 1.00 85.00 90 ASN A CA 1
ATOM 723 C C . ASN A 1 90 ? -8.171 4.968 7.534 1.00 85.00 90 ASN A C 1
ATOM 725 O O . ASN A 1 90 ? -8.842 4.334 8.337 1.00 85.00 90 ASN A O 1
ATOM 729 N N . TYR A 1 91 ? -7.697 6.183 7.817 1.00 83.19 91 TYR A N 1
ATOM 730 C CA . TYR A 1 91 ? -7.956 6.864 9.085 1.00 83.19 91 TYR A CA 1
ATOM 731 C C . TYR A 1 91 ? -9.436 7.225 9.253 1.00 83.19 91 TYR A C 1
ATOM 733 O O . TYR A 1 91 ? -9.980 7.094 10.343 1.00 83.19 91 TYR A O 1
ATOM 741 N N . SER A 1 92 ? -10.094 7.648 8.172 1.00 82.50 92 SER A N 1
ATOM 742 C CA . SER A 1 92 ? -11.500 8.069 8.189 1.00 82.50 92 SER A CA 1
ATOM 743 C C . SER A 1 92 ? -12.490 6.904 8.258 1.00 82.50 92 SER A C 1
ATOM 745 O O . SER A 1 92 ? -13.644 7.126 8.600 1.00 82.50 92 SER A O 1
ATOM 747 N N . ASN A 1 93 ? -12.063 5.683 7.917 1.00 80.56 93 ASN A N 1
ATOM 748 C CA . ASN A 1 93 ? -12.883 4.464 7.968 1.00 80.56 93 ASN A CA 1
ATOM 749 C C . ASN A 1 93 ? -12.311 3.432 8.958 1.00 80.56 93 ASN A C 1
ATOM 751 O O . ASN A 1 93 ? -12.614 2.242 8.860 1.00 80.56 93 ASN A O 1
ATOM 755 N N . ARG A 1 94 ? -11.430 3.861 9.871 1.00 77.50 94 ARG A N 1
ATOM 756 C CA . ARG A 1 94 ? -10.827 2.980 10.877 1.00 77.50 94 ARG A CA 1
ATOM 757 C C . ARG A 1 94 ? -11.886 2.500 11.861 1.00 77.50 94 ARG A C 1
ATOM 759 O O . ARG A 1 94 ? -12.844 3.204 12.135 1.00 77.50 94 ARG A O 1
ATOM 766 N N . ASN A 1 95 ? -11.670 1.339 12.462 1.00 74.19 95 ASN A N 1
ATOM 767 C CA . ASN A 1 95 ? -12.501 0.934 13.586 1.00 74.19 95 ASN A CA 1
ATOM 768 C C . ASN A 1 95 ? -12.186 1.839 14.790 1.00 74.19 95 ASN A C 1
ATOM 770 O O . ASN A 1 95 ? -11.046 1.849 15.264 1.00 74.19 95 ASN A O 1
ATOM 774 N N . ALA A 1 96 ? -13.161 2.617 15.258 1.00 68.81 96 ALA A N 1
ATOM 775 C CA . ALA A 1 96 ? -12.942 3.570 16.345 1.00 68.81 96 ALA A CA 1
ATOM 776 C C . ALA A 1 96 ? -12.958 2.903 17.728 1.00 68.81 96 ALA A C 1
ATOM 778 O O . ALA A 1 96 ? -12.598 3.544 18.709 1.00 68.81 96 ALA A O 1
ATOM 779 N N . THR A 1 97 ? -13.335 1.622 17.824 1.00 60.62 97 THR A N 1
ATOM 780 C CA . THR A 1 97 ? -13.354 0.880 19.095 1.00 60.62 97 THR A CA 1
ATOM 781 C C . THR A 1 97 ? -11.986 0.325 19.499 1.00 60.62 97 THR A C 1
ATOM 783 O O . THR A 1 97 ? -11.860 -0.262 20.571 1.00 60.62 97 THR A O 1
ATOM 786 N N . GLN A 1 98 ? -10.964 0.445 18.644 1.00 60.69 98 GLN A N 1
ATOM 787 C CA . GLN A 1 98 ? -9.588 0.070 18.968 1.00 60.69 98 GLN A CA 1
ATOM 788 C C . GLN A 1 98 ? -8.702 1.313 19.041 1.00 60.69 98 GLN A C 1
ATOM 790 O O . GLN A 1 98 ? -8.376 1.915 18.014 1.00 60.69 98 GLN A O 1
ATOM 795 N N . ASP A 1 99 ? -8.248 1.644 20.250 1.00 56.69 99 ASP A N 1
ATOM 796 C CA . ASP A 1 99 ? -7.295 2.728 20.481 1.00 56.69 99 ASP A CA 1
ATOM 797 C C . ASP A 1 99 ? -5.930 2.382 19.877 1.00 56.69 99 ASP A C 1
ATOM 799 O O . ASP A 1 99 ? -5.070 1.726 20.464 1.00 56.69 99 ASP A O 1
ATOM 803 N N . GLN A 1 100 ? -5.728 2.823 18.641 1.00 61.91 100 GLN A N 1
ATOM 804 C CA . GLN A 1 100 ? -4.438 2.783 17.969 1.00 61.91 100 GLN A CA 1
ATOM 805 C C . GLN A 1 100 ? -3.715 4.110 18.201 1.00 61.91 100 GLN A C 1
ATOM 807 O O . GLN A 1 100 ? -4.245 5.180 17.899 1.00 61.91 100 GLN A O 1
ATOM 812 N N . SER A 1 101 ? -2.482 4.047 18.708 1.00 76.38 101 SER A N 1
ATOM 813 C CA . SER A 1 101 ? -1.694 5.244 19.007 1.00 76.38 101 SER A CA 1
ATOM 814 C C . SER A 1 101 ? -1.406 6.073 17.747 1.00 76.38 101 SER A C 1
ATOM 816 O O . SER A 1 101 ? -1.017 5.543 16.704 1.00 76.38 101 SER A O 1
ATOM 818 N N . SER A 1 102 ? -1.530 7.401 17.847 1.00 75.44 102 SER A N 1
ATOM 819 C CA . SER A 1 102 ? -1.266 8.334 16.736 1.00 75.44 102 SER A CA 1
ATOM 820 C C . SER A 1 102 ? 0.145 8.182 16.156 1.00 75.44 102 SER A C 1
ATOM 822 O O . SER A 1 102 ? 0.343 8.296 14.948 1.00 75.44 102 SER A O 1
ATOM 824 N N . SER A 1 103 ? 1.121 7.837 17.004 1.00 74.50 103 SER A N 1
ATOM 825 C CA . SER A 1 103 ? 2.493 7.537 16.581 1.00 74.50 103 SER A CA 1
ATOM 826 C C . SER A 1 103 ? 2.561 6.340 15.627 1.00 74.50 103 SER A C 1
ATOM 828 O O . SER A 1 103 ? 3.309 6.376 14.652 1.00 74.50 103 SER A O 1
ATOM 830 N N . ARG A 1 104 ? 1.741 5.301 15.835 1.00 75.94 104 ARG A N 1
ATOM 831 C CA . ARG A 1 104 ? 1.704 4.131 14.949 1.00 75.94 104 ARG A CA 1
ATOM 832 C C . ARG A 1 104 ? 1.177 4.487 13.560 1.00 75.94 104 ARG A C 1
ATOM 834 O O . ARG A 1 104 ? 1.750 4.028 12.574 1.00 75.94 104 ARG A O 1
ATOM 841 N N . TYR A 1 105 ? 0.151 5.336 13.478 1.00 79.19 105 TYR A N 1
ATOM 842 C CA . TYR A 1 105 ? -0.363 5.841 12.201 1.00 79.19 105 TYR A CA 1
ATOM 843 C C . TYR A 1 105 ? 0.669 6.691 11.466 1.00 79.19 105 TYR A C 1
ATOM 845 O O . TYR A 1 105 ? 0.892 6.481 10.276 1.00 79.19 105 TYR A O 1
ATOM 853 N N . LEU A 1 106 ? 1.332 7.606 12.177 1.00 83.50 106 LEU A N 1
ATOM 854 C CA . LEU A 1 106 ? 2.359 8.460 11.589 1.00 83.50 106 LEU A CA 1
ATOM 855 C C . LEU A 1 106 ? 3.542 7.633 11.073 1.00 83.50 106 LEU A C 1
ATOM 857 O O . LEU A 1 106 ? 3.976 7.825 9.942 1.00 83.50 106 LEU A O 1
ATOM 861 N N . ASN A 1 107 ? 4.014 6.665 11.861 1.00 79.12 107 ASN A N 1
ATOM 862 C CA . ASN A 1 107 ? 5.099 5.774 11.459 1.00 79.12 107 ASN A CA 1
ATOM 863 C C . ASN A 1 107 ? 4.717 4.940 10.231 1.00 79.12 107 ASN A C 1
ATOM 865 O O . ASN A 1 107 ? 5.501 4.845 9.287 1.00 79.12 107 ASN A O 1
ATOM 869 N N . ALA A 1 108 ? 3.504 4.376 10.212 1.00 79.25 108 ALA A N 1
ATOM 870 C CA . ALA A 1 108 ? 3.001 3.622 9.067 1.00 79.25 108 ALA A CA 1
ATOM 871 C C . ALA A 1 108 ? 2.897 4.499 7.810 1.00 79.25 108 ALA A C 1
ATOM 873 O O . ALA A 1 108 ? 3.300 4.075 6.728 1.00 79.25 108 ALA A O 1
ATOM 874 N N . TYR A 1 109 ? 2.417 5.735 7.953 1.00 84.62 109 TYR A N 1
ATOM 875 C CA . TYR A 1 109 ? 2.329 6.698 6.862 1.00 84.62 109 TYR A CA 1
ATOM 876 C C . TYR A 1 109 ? 3.712 7.097 6.324 1.00 84.62 109 TYR A C 1
ATOM 878 O O . TYR A 1 109 ? 3.959 6.974 5.124 1.00 84.62 109 TYR A O 1
ATOM 886 N N . CYS A 1 110 ? 4.647 7.496 7.190 1.00 83.62 110 CYS A N 1
ATOM 887 C CA . CYS A 1 110 ? 6.006 7.870 6.791 1.00 83.62 110 CYS A CA 1
ATOM 888 C C . CYS A 1 110 ? 6.727 6.720 6.080 1.00 83.62 110 CYS A C 1
ATOM 890 O O . CYS A 1 110 ? 7.394 6.929 5.062 1.00 83.62 110 CYS A O 1
ATOM 892 N N . ALA A 1 111 ? 6.564 5.494 6.575 1.00 81.75 111 ALA A N 1
ATOM 893 C CA . ALA A 1 111 ? 7.143 4.317 5.950 1.00 81.75 111 ALA A CA 1
ATOM 894 C C . ALA A 1 111 ? 6.480 3.991 4.596 1.00 81.75 111 ALA A C 1
ATOM 896 O O . ALA A 1 111 ? 7.182 3.650 3.639 1.00 81.75 111 ALA A O 1
ATOM 897 N N . ALA A 1 112 ? 5.162 4.173 4.461 1.00 80.69 112 ALA A N 1
ATOM 898 C CA . ALA A 1 112 ? 4.447 4.003 3.194 1.00 80.69 112 ALA A CA 1
ATOM 899 C C . ALA A 1 112 ? 4.869 5.033 2.129 1.00 80.69 112 ALA A C 1
ATOM 901 O O . ALA A 1 112 ? 5.120 4.654 0.984 1.00 80.69 112 ALA A O 1
ATOM 902 N N . VAL A 1 113 ? 5.003 6.312 2.498 1.00 85.75 113 VAL A N 1
ATOM 903 C CA . VAL A 1 113 ? 5.468 7.384 1.596 1.00 85.75 113 VAL A CA 1
ATOM 904 C C . VAL A 1 113 ? 6.914 7.147 1.168 1.00 85.75 113 VAL A C 1
ATOM 906 O O . VAL A 1 113 ? 7.222 7.201 -0.024 1.00 85.75 113 VAL A O 1
ATOM 909 N N . SER A 1 114 ? 7.798 6.848 2.124 1.00 82.88 114 SER A N 1
ATOM 910 C CA . SER A 1 114 ? 9.230 6.662 1.858 1.00 82.88 114 SER A CA 1
ATOM 911 C C . SER A 1 114 ? 9.473 5.464 0.948 1.00 82.88 114 SER A C 1
ATOM 913 O O . SER A 1 114 ? 10.178 5.569 -0.053 1.00 82.88 114 SER A O 1
ATOM 915 N N . SER A 1 115 ? 8.840 4.330 1.252 1.00 81.50 115 SER A N 1
ATOM 916 C CA . SER A 1 115 ? 8.982 3.126 0.435 1.00 81.50 115 SER A CA 1
ATOM 917 C C . SER A 1 115 ? 8.417 3.315 -0.972 1.00 81.50 115 SER A C 1
ATOM 919 O O . SER A 1 115 ? 9.119 3.027 -1.935 1.00 81.50 115 SER A O 1
ATOM 921 N N . ALA A 1 116 ? 7.211 3.868 -1.126 1.00 84.38 116 ALA A N 1
ATOM 922 C CA . ALA A 1 116 ? 6.629 4.111 -2.447 1.00 84.38 116 ALA A CA 1
ATOM 923 C C . ALA A 1 116 ? 7.487 5.063 -3.298 1.00 84.38 116 ALA A C 1
ATOM 925 O O . ALA A 1 116 ? 7.727 4.806 -4.478 1.00 84.38 116 ALA A O 1
ATOM 926 N N . SER A 1 117 ? 8.031 6.108 -2.672 1.00 85.12 117 SER A N 1
ATOM 927 C CA . SER A 1 117 ? 8.932 7.066 -3.315 1.00 85.12 117 SER A CA 1
ATOM 928 C C . SER A 1 117 ? 10.226 6.410 -3.800 1.00 85.12 117 SER A C 1
ATOM 930 O O . SER A 1 117 ? 10.588 6.567 -4.965 1.00 85.12 117 SER A O 1
ATOM 932 N N . ILE A 1 118 ? 10.905 5.639 -2.940 1.00 82.81 118 ILE A N 1
ATOM 933 C CA . ILE A 1 118 ? 12.147 4.922 -3.285 1.00 82.81 118 ILE A CA 1
ATOM 934 C C . ILE A 1 118 ? 11.917 3.993 -4.477 1.00 82.81 118 ILE A C 1
ATOM 936 O O . ILE A 1 118 ? 12.719 3.957 -5.409 1.00 82.81 118 ILE A O 1
ATOM 940 N N . VAL A 1 119 ? 10.802 3.268 -4.467 1.00 81.00 119 VAL A N 1
ATOM 941 C CA . VAL A 1 119 ? 10.457 2.301 -5.509 1.00 81.00 119 VAL A CA 1
ATOM 942 C C . VAL A 1 119 ? 10.174 2.987 -6.839 1.00 81.00 119 VAL A C 1
ATOM 944 O O . VAL A 1 119 ? 10.738 2.596 -7.859 1.00 81.00 119 VAL A O 1
ATOM 947 N N . ALA A 1 120 ? 9.351 4.035 -6.837 1.00 82.62 120 ALA A N 1
ATOM 948 C CA . ALA A 1 120 ? 8.994 4.762 -8.051 1.00 82.62 120 ALA A CA 1
ATOM 949 C C . ALA A 1 120 ? 10.208 5.458 -8.687 1.00 82.62 120 ALA A C 1
ATOM 951 O O . ALA A 1 120 ? 10.413 5.402 -9.903 1.00 82.62 120 ALA A O 1
ATOM 952 N N . MET A 1 121 ? 11.056 6.064 -7.855 1.00 83.56 121 MET A N 1
ATOM 953 C CA . MET A 1 121 ? 12.318 6.666 -8.275 1.00 83.56 121 MET A CA 1
ATOM 954 C C . MET A 1 121 ? 13.300 5.628 -8.830 1.00 83.56 121 MET A C 1
ATOM 956 O O . MET A 1 121 ? 13.866 5.823 -9.908 1.00 83.56 121 MET A O 1
ATOM 960 N N . GLY A 1 122 ? 13.472 4.506 -8.125 1.00 81.81 122 GLY A N 1
ATOM 961 C CA . GLY A 1 122 ? 14.335 3.406 -8.547 1.00 81.81 122 GLY A CA 1
ATOM 962 C C . GLY A 1 122 ? 13.904 2.820 -9.890 1.00 81.81 122 GLY A C 1
ATOM 963 O O . GLY A 1 122 ? 14.732 2.663 -10.786 1.00 81.81 122 GLY A O 1
ATOM 964 N N . LEU A 1 123 ? 12.604 2.579 -10.074 1.00 77.94 123 LEU A N 1
ATOM 965 C CA . LEU A 1 123 ? 12.059 2.088 -11.338 1.00 77.94 123 LEU A CA 1
ATOM 966 C C . LEU A 1 123 ? 12.269 3.095 -12.478 1.00 77.94 123 LEU A C 1
ATOM 968 O O . LEU A 1 123 ? 12.708 2.711 -13.559 1.00 77.94 123 LEU A O 1
ATOM 972 N N . THR A 1 124 ? 12.039 4.387 -12.230 1.00 79.88 124 THR A N 1
ATOM 973 C CA . THR A 1 124 ? 12.247 5.437 -13.242 1.00 79.88 124 THR A CA 1
ATOM 974 C C . THR A 1 124 ? 13.713 5.533 -13.671 1.00 79.88 124 THR A C 1
ATOM 976 O O . THR A 1 124 ? 14.005 5.660 -14.860 1.00 79.88 124 THR A O 1
ATOM 979 N N . LEU A 1 125 ? 14.654 5.441 -12.725 1.00 81.94 125 LEU A N 1
ATOM 980 C CA . LEU A 1 125 ? 16.088 5.404 -13.025 1.00 81.94 125 LEU A CA 1
ATOM 981 C C . LEU A 1 125 ? 16.473 4.216 -13.895 1.00 81.94 125 LEU A C 1
ATOM 983 O O . LEU A 1 125 ? 17.236 4.369 -14.851 1.00 81.94 125 LEU A O 1
ATOM 987 N N . LEU A 1 126 ? 15.966 3.035 -13.543 1.00 77.50 126 LEU A N 1
ATOM 988 C CA . LEU A 1 126 ? 16.214 1.814 -14.295 1.00 77.50 126 LEU A CA 1
ATOM 989 C C . LEU A 1 126 ? 15.686 1.951 -15.722 1.00 77.50 126 LEU A C 1
ATOM 991 O O . LEU A 1 126 ? 16.428 1.680 -16.661 1.00 77.50 126 LEU A O 1
ATOM 995 N N . ILE A 1 127 ? 14.467 2.468 -15.893 1.00 75.25 127 ILE A N 1
ATOM 996 C CA . ILE A 1 127 ? 13.882 2.703 -17.215 1.00 75.25 127 ILE A CA 1
ATOM 997 C C . ILE A 1 127 ? 14.746 3.679 -18.024 1.00 75.25 127 ILE A C 1
ATOM 999 O O . ILE A 1 127 ? 15.157 3.324 -19.125 1.00 75.25 127 ILE A O 1
ATOM 1003 N N . LYS A 1 128 ? 15.117 4.846 -17.478 1.00 77.12 128 LYS A N 1
ATOM 1004 C CA . LYS A 1 128 ? 15.960 5.833 -18.187 1.00 77.12 128 LYS A CA 1
ATOM 1005 C C . LYS A 1 128 ? 17.309 5.263 -18.625 1.00 77.12 128 LYS A C 1
ATOM 1007 O O . LYS A 1 128 ? 17.752 5.513 -19.742 1.00 77.12 128 LYS A O 1
ATOM 1012 N N . ARG A 1 129 ? 17.955 4.445 -17.787 1.00 76.44 129 ARG A N 1
ATOM 1013 C CA . ARG A 1 129 ? 19.208 3.761 -18.164 1.00 76.44 129 ARG A CA 1
ATOM 1014 C C . ARG A 1 129 ? 19.018 2.780 -19.319 1.00 76.44 129 ARG A C 1
ATOM 1016 O O . ARG A 1 129 ? 19.940 2.570 -20.098 1.00 76.44 129 ARG A O 1
ATOM 1023 N N . THR A 1 130 ? 17.833 2.193 -19.448 1.00 72.62 130 THR A N 1
ATOM 1024 C CA . THR A 1 130 ? 17.538 1.226 -20.514 1.00 72.62 130 THR A CA 1
ATOM 1025 C C . THR A 1 130 ? 17.179 1.866 -21.850 1.00 72.62 130 THR A C 1
ATOM 1027 O O . THR A 1 130 ? 17.215 1.181 -22.869 1.00 72.62 130 THR A O 1
ATOM 1030 N N . GLU A 1 131 ? 16.902 3.173 -21.885 1.00 70.75 131 GLU A N 1
ATOM 1031 C CA . GLU A 1 131 ? 16.626 3.909 -23.129 1.00 70.75 131 GLU A CA 1
ATOM 1032 C C . GLU A 1 131 ? 17.871 4.118 -23.993 1.00 70.75 131 GLU A C 1
ATOM 1034 O O . GLU A 1 131 ? 17.753 4.286 -25.201 1.00 70.75 131 GLU A O 1
ATOM 1039 N N . GLN A 1 132 ? 19.063 4.042 -23.396 1.00 71.06 132 GLN A N 1
ATOM 1040 C CA . GLN A 1 132 ? 20.345 4.148 -24.101 1.00 71.06 132 GLN A CA 1
ATOM 1041 C C . GLN A 1 132 ? 20.749 2.841 -24.808 1.00 71.06 132 GLN A C 1
ATOM 1043 O O . GLN A 1 132 ? 21.808 2.763 -25.428 1.00 71.06 132 GLN A O 1
ATOM 1048 N N . LEU A 1 133 ? 19.934 1.788 -24.694 1.00 75.81 133 LEU A N 1
ATOM 1049 C CA . LEU A 1 133 ? 20.224 0.465 -25.235 1.00 75.81 133 LEU A CA 1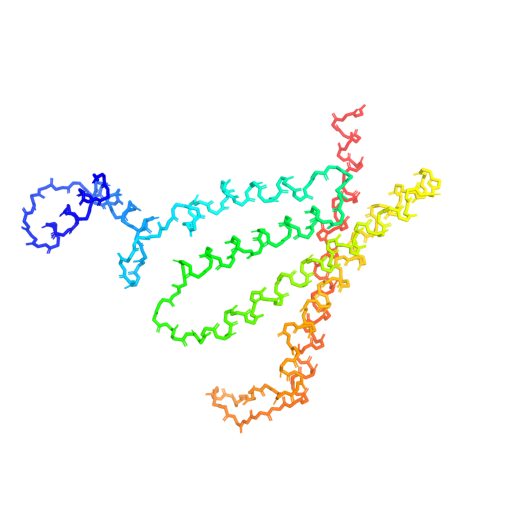
ATOM 1050 C C . LEU A 1 133 ? 19.534 0.249 -26.585 1.00 75.81 133 LEU A C 1
ATOM 1052 O O . LEU A 1 133 ? 18.484 0.819 -26.874 1.00 75.81 133 LEU A O 1
ATOM 1056 N N . ASN A 1 134 ? 20.108 -0.649 -27.390 1.00 78.44 134 ASN A N 1
ATOM 1057 C CA . ASN A 1 134 ? 19.554 -1.075 -28.679 1.00 78.44 134 ASN A CA 1
ATOM 1058 C C . ASN A 1 134 ? 18.055 -1.453 -28.543 1.00 78.44 134 ASN A C 1
ATOM 1060 O O . ASN A 1 134 ? 17.710 -2.105 -27.554 1.00 78.44 134 ASN A O 1
ATOM 1064 N N . PRO A 1 135 ? 17.165 -1.140 -29.506 1.00 77.12 135 PRO A N 1
ATOM 1065 C CA . PRO A 1 135 ? 15.707 -1.246 -29.340 1.00 77.12 135 PRO A CA 1
ATOM 1066 C C . PRO A 1 135 ? 15.217 -2.651 -28.957 1.00 77.12 135 PRO A C 1
ATOM 1068 O O . PRO A 1 135 ? 14.303 -2.788 -28.148 1.00 77.12 135 PRO A O 1
ATOM 1071 N N . ILE A 1 136 ? 15.884 -3.704 -29.444 1.00 74.62 136 ILE A N 1
ATOM 1072 C CA . ILE A 1 136 ? 15.591 -5.098 -29.067 1.00 74.62 136 ILE A CA 1
ATOM 1073 C C . ILE A 1 136 ? 15.958 -5.363 -27.597 1.00 74.62 136 ILE A C 1
ATOM 1075 O O . ILE A 1 136 ? 15.179 -5.956 -26.853 1.00 74.62 136 ILE A O 1
ATOM 1079 N N . LYS A 1 137 ? 17.121 -4.878 -27.140 1.00 74.75 137 LYS A N 1
ATOM 1080 C CA . LYS A 1 137 ? 17.542 -4.990 -25.734 1.00 74.75 137 LYS A CA 1
ATOM 1081 C C . LYS A 1 137 ? 16.646 -4.142 -24.829 1.00 74.75 137 LYS A C 1
ATOM 1083 O O . LYS A 1 137 ? 16.272 -4.613 -23.763 1.00 74.75 137 LYS A O 1
ATOM 1088 N N . ARG A 1 138 ? 16.250 -2.941 -25.265 1.00 75.44 138 ARG A N 1
ATOM 1089 C CA . ARG A 1 138 ? 15.304 -2.065 -24.556 1.00 75.44 138 ARG A CA 1
ATOM 1090 C C . ARG A 1 138 ? 13.963 -2.761 -24.332 1.00 75.44 138 ARG A C 1
ATOM 1092 O O . ARG A 1 138 ? 13.507 -2.791 -23.198 1.00 75.44 138 ARG A O 1
ATOM 1099 N N . LEU A 1 139 ? 13.379 -3.372 -25.365 1.00 72.81 139 LEU A N 1
ATOM 1100 C CA . LEU A 1 139 ? 12.113 -4.106 -25.246 1.00 72.81 139 LEU A CA 1
ATOM 1101 C C . LEU A 1 139 ? 12.209 -5.288 -24.279 1.00 72.81 139 LEU A C 1
ATOM 1103 O O . LEU A 1 139 ? 11.346 -5.452 -23.419 1.00 72.81 139 LEU A O 1
ATOM 1107 N N . ILE A 1 140 ? 13.269 -6.093 -24.385 1.00 75.44 140 ILE A N 1
ATOM 1108 C CA . ILE A 1 140 ? 13.486 -7.227 -23.477 1.00 75.44 140 ILE A CA 1
ATOM 1109 C C . ILE A 1 140 ? 13.634 -6.714 -22.041 1.00 75.44 140 ILE A C 1
ATOM 1111 O O . ILE A 1 140 ? 12.957 -7.183 -21.131 1.00 75.44 140 ILE A O 1
ATOM 1115 N N . ILE A 1 141 ? 14.474 -5.705 -21.826 1.00 73.69 141 ILE A N 1
ATOM 1116 C CA . ILE A 1 141 ? 14.763 -5.212 -20.485 1.00 73.69 141 ILE A CA 1
ATOM 1117 C C . ILE A 1 141 ? 13.540 -4.511 -19.879 1.00 73.69 141 ILE A C 1
ATOM 1119 O O . ILE A 1 141 ? 13.203 -4.804 -18.742 1.00 73.69 141 ILE A O 1
ATOM 1123 N N . GLN A 1 142 ? 12.805 -3.675 -20.615 1.00 71.50 142 GLN A N 1
ATOM 1124 C CA . GLN A 1 142 ? 11.573 -3.045 -20.118 1.00 71.50 142 GLN A CA 1
ATOM 1125 C C . GLN A 1 142 ? 10.488 -4.066 -19.746 1.00 71.50 142 GLN A C 1
ATOM 1127 O O . GLN A 1 142 ? 9.689 -3.811 -18.849 1.00 71.50 142 GLN A O 1
ATOM 1132 N N . ARG A 1 143 ? 10.485 -5.239 -20.388 1.00 74.75 143 ARG A N 1
ATOM 1133 C CA . ARG A 1 143 ? 9.537 -6.322 -20.108 1.00 74.75 143 ARG A CA 1
ATOM 1134 C C . ARG A 1 143 ? 9.910 -7.152 -18.882 1.00 74.75 143 ARG A C 1
ATOM 1136 O O . ARG A 1 143 ? 9.019 -7.606 -18.173 1.00 74.75 143 ARG A O 1
ATOM 1143 N N . PHE A 1 144 ? 11.205 -7.327 -18.612 1.00 73.88 144 PHE A N 1
ATOM 1144 C CA . PHE A 1 144 ? 11.687 -8.149 -17.496 1.00 73.88 144 PHE A CA 1
ATOM 1145 C C . PHE A 1 144 ? 12.158 -7.354 -16.272 1.00 73.88 144 PHE A C 1
ATOM 1147 O O . PHE A 1 144 ? 12.133 -7.911 -15.185 1.00 73.88 144 PHE A O 1
ATOM 1154 N N . VAL A 1 145 ? 12.526 -6.071 -16.393 1.00 75.69 145 VAL A N 1
ATOM 1155 C CA . VAL A 1 145 ? 12.902 -5.174 -15.274 1.00 75.69 145 VAL A CA 1
ATOM 1156 C C . VAL A 1 145 ? 11.818 -4.994 -14.215 1.00 75.69 145 VAL A C 1
ATOM 1158 O O . VAL A 1 145 ? 12.191 -4.910 -13.041 1.00 75.69 145 VAL A O 1
ATOM 1161 N N . PRO A 1 146 ? 10.513 -4.965 -14.549 1.00 77.19 146 PRO A N 1
ATOM 1162 C CA . PRO A 1 146 ? 9.471 -4.852 -13.537 1.00 77.19 146 PRO A CA 1
ATOM 1163 C C . PRO A 1 146 ? 9.568 -5.937 -12.458 1.00 77.19 146 PRO A C 1
ATOM 1165 O O . PRO A 1 146 ? 9.359 -5.645 -11.289 1.00 77.19 146 PRO A O 1
ATOM 1168 N N . LEU A 1 147 ? 9.979 -7.162 -12.799 1.00 80.88 147 LEU A N 1
ATOM 1169 C CA . LEU A 1 147 ? 10.098 -8.269 -11.841 1.00 80.88 147 LEU A CA 1
ATOM 1170 C C . LEU A 1 147 ? 11.139 -8.030 -10.732 1.00 80.88 147 LEU A C 1
ATOM 1172 O O . LEU A 1 147 ? 10.744 -7.954 -9.565 1.00 80.88 147 LEU A O 1
ATOM 1176 N N . PRO A 1 148 ? 12.449 -7.895 -11.030 1.00 80.88 148 PRO A N 1
ATOM 1177 C CA . PRO A 1 148 ? 13.453 -7.640 -10.008 1.00 80.88 148 PRO A CA 1
ATOM 1178 C C . PRO A 1 148 ? 13.225 -6.289 -9.328 1.00 80.88 148 PRO A C 1
ATOM 1180 O O . PRO A 1 148 ? 13.419 -6.197 -8.119 1.00 80.88 148 PRO A O 1
ATOM 1183 N N . ALA A 1 149 ? 12.754 -5.263 -10.050 1.00 77.75 149 ALA A N 1
ATOM 1184 C CA . ALA A 1 149 ? 12.451 -3.965 -9.453 1.00 77.75 149 ALA A CA 1
ATOM 1185 C C . ALA A 1 149 ? 11.336 -4.070 -8.400 1.00 77.75 149 ALA A C 1
ATOM 1187 O O . ALA A 1 149 ? 11.536 -3.641 -7.266 1.00 77.75 149 ALA A O 1
ATOM 1188 N N . THR A 1 150 ? 10.197 -4.690 -8.726 1.00 76.94 150 THR A N 1
ATOM 1189 C CA . THR A 1 150 ? 9.061 -4.856 -7.802 1.00 76.94 150 THR A CA 1
ATOM 1190 C C . THR A 1 150 ? 9.375 -5.820 -6.652 1.00 76.94 150 THR A C 1
ATOM 1192 O O . THR A 1 150 ? 8.908 -5.617 -5.527 1.00 76.94 150 THR A O 1
ATOM 1195 N N . SER A 1 151 ? 10.198 -6.841 -6.898 1.00 84.44 151 SER A N 1
ATOM 1196 C CA . SER A 1 151 ? 10.660 -7.791 -5.879 1.00 84.44 151 SER A CA 1
ATOM 1197 C C . SER A 1 151 ? 11.592 -7.127 -4.852 1.00 84.44 151 SER A C 1
ATOM 1199 O O . SER A 1 151 ? 11.369 -7.230 -3.640 1.00 84.44 151 SER A O 1
ATOM 1201 N N . LEU A 1 152 ? 12.584 -6.357 -5.318 1.00 81.56 152 LEU A N 1
ATOM 1202 C CA . LEU A 1 152 ? 13.491 -5.577 -4.465 1.00 81.56 152 LEU A CA 1
ATOM 1203 C C . LEU A 1 152 ? 12.744 -4.484 -3.700 1.00 81.56 152 LEU A C 1
ATOM 1205 O O . LEU A 1 152 ? 12.925 -4.331 -2.495 1.00 81.56 152 LEU A O 1
ATOM 1209 N N . ALA A 1 153 ? 11.860 -3.768 -4.387 1.00 76.94 153 ALA A N 1
ATOM 1210 C CA . ALA A 1 153 ? 10.967 -2.771 -3.819 1.00 76.94 153 ALA A CA 1
ATOM 1211 C C . ALA A 1 153 ? 10.144 -3.310 -2.643 1.00 76.94 153 ALA A C 1
ATOM 1213 O O . ALA A 1 153 ? 10.157 -2.743 -1.549 1.00 76.94 153 ALA A O 1
ATOM 1214 N N . SER A 1 154 ? 9.455 -4.431 -2.865 1.00 79.31 154 SER A N 1
ATOM 1215 C CA . SER A 1 154 ? 8.637 -5.078 -1.838 1.00 79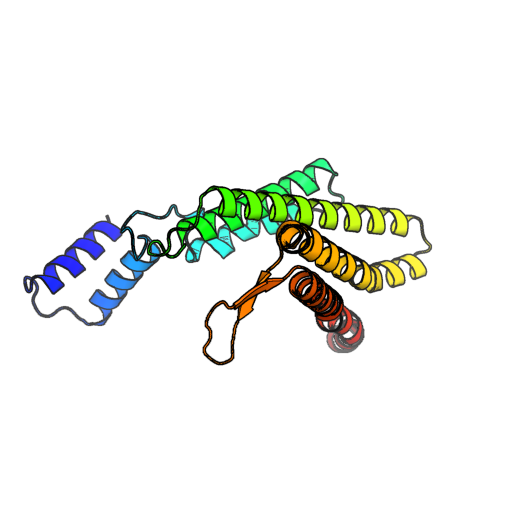.31 154 SER A CA 1
ATOM 1216 C C . SER A 1 154 ? 9.494 -5.579 -0.679 1.00 79.31 154 SER A C 1
ATOM 1218 O O . SER A 1 154 ? 9.099 -5.446 0.478 1.00 79.31 154 SER A O 1
ATOM 1220 N N . SER A 1 155 ? 10.692 -6.091 -0.968 1.00 84.69 155 SER A N 1
ATOM 1221 C CA . SER A 1 155 ? 11.637 -6.540 0.055 1.00 84.69 155 SER A CA 1
ATOM 1222 C C . SER A 1 155 ? 12.107 -5.390 0.951 1.00 84.69 155 SER A C 1
ATOM 1224 O O . SER A 1 155 ? 12.061 -5.500 2.175 1.00 84.69 155 SER A O 1
ATOM 1226 N N . LEU A 1 156 ? 12.508 -4.263 0.354 1.00 80.75 156 LEU A N 1
ATOM 1227 C CA . LEU A 1 156 ? 12.928 -3.064 1.083 1.00 80.75 156 LEU A CA 1
ATOM 1228 C C . LEU A 1 156 ? 11.781 -2.467 1.903 1.00 80.75 156 LEU A C 1
ATOM 1230 O O . LEU A 1 156 ? 11.990 -2.101 3.057 1.00 80.75 156 LEU A O 1
ATOM 1234 N N . ASN A 1 157 ? 10.561 -2.430 1.357 1.00 79.94 157 ASN A N 1
ATOM 1235 C CA . ASN A 1 157 ? 9.381 -1.983 2.096 1.00 79.94 157 ASN A CA 1
ATOM 1236 C C . ASN A 1 157 ? 9.163 -2.808 3.379 1.00 79.94 157 ASN A C 1
ATOM 1238 O O . ASN A 1 157 ? 8.990 -2.220 4.445 1.00 79.94 157 ASN A O 1
ATOM 1242 N N . VAL A 1 158 ? 9.238 -4.144 3.310 1.00 81.56 158 VAL A N 1
ATOM 1243 C CA . VAL A 1 158 ? 9.094 -5.017 4.492 1.00 81.56 158 VAL A CA 1
ATOM 1244 C C . VAL A 1 158 ? 10.185 -4.744 5.521 1.00 81.56 158 VAL A C 1
ATOM 1246 O O . VAL A 1 158 ? 9.885 -4.630 6.709 1.00 81.56 158 VAL A O 1
ATOM 1249 N N . LEU A 1 159 ? 11.437 -4.619 5.075 1.00 83.56 159 LEU A N 1
ATOM 1250 C CA . LEU A 1 159 ? 12.568 -4.356 5.965 1.00 83.56 159 LEU A CA 1
ATOM 1251 C C . LEU A 1 159 ? 12.423 -3.014 6.689 1.00 83.56 159 LEU A C 1
ATOM 1253 O O . LEU A 1 159 ? 12.664 -2.954 7.892 1.00 83.56 159 LEU A O 1
ATOM 1257 N N . CYS A 1 160 ? 11.977 -1.964 5.994 1.00 77.81 160 CYS A N 1
ATOM 1258 C CA . CYS A 1 160 ? 11.714 -0.662 6.603 1.00 77.81 160 CYS A CA 1
ATOM 1259 C C . CYS A 1 160 ? 10.523 -0.710 7.573 1.00 77.81 160 CYS A C 1
ATOM 1261 O O . CYS A 1 160 ? 10.636 -0.244 8.704 1.00 77.81 160 CYS A O 1
ATOM 1263 N N . MET A 1 161 ? 9.398 -1.305 7.163 1.00 74.81 161 MET A N 1
ATOM 1264 C CA . MET A 1 161 ? 8.177 -1.384 7.981 1.00 74.81 161 MET A CA 1
ATOM 1265 C C . MET A 1 161 ? 8.383 -2.198 9.263 1.00 74.81 161 MET A C 1
ATOM 1267 O O . MET A 1 161 ? 7.830 -1.861 10.308 1.00 74.81 161 MET A O 1
ATOM 1271 N N . ARG A 1 162 ? 9.181 -3.270 9.192 1.00 83.44 162 ARG A N 1
ATOM 1272 C CA . ARG A 1 162 ? 9.429 -4.196 10.308 1.00 83.44 162 ARG A CA 1
ATOM 1273 C C . ARG A 1 162 ? 10.789 -3.980 10.970 1.00 83.44 162 ARG A C 1
ATOM 1275 O O . ARG A 1 162 ? 11.241 -4.822 11.745 1.00 83.44 162 ARG A O 1
ATOM 1282 N N . TRP A 1 163 ? 11.432 -2.838 10.721 1.00 80.62 163 TRP A N 1
ATOM 1283 C CA . TRP A 1 163 ? 12.715 -2.499 11.340 1.00 80.62 163 TRP A CA 1
ATOM 1284 C C . TRP A 1 163 ? 12.627 -2.488 12.871 1.00 80.62 163 TRP A C 1
ATOM 1286 O O . TRP A 1 163 ? 13.512 -2.991 13.561 1.00 80.62 163 TRP A O 1
ATOM 1296 N N . ASN A 1 164 ? 11.510 -1.992 13.411 1.00 77.56 164 ASN A N 1
ATOM 1297 C CA . ASN A 1 164 ? 11.276 -1.960 14.853 1.00 77.56 164 ASN A CA 1
ATOM 1298 C C . ASN A 1 164 ? 11.183 -3.369 15.465 1.00 77.56 164 ASN A C 1
ATOM 1300 O O . ASN A 1 164 ? 11.671 -3.593 16.568 1.00 77.56 164 ASN A O 1
ATOM 1304 N N . GLU A 1 165 ? 10.612 -4.336 14.740 1.00 85.56 165 GLU A N 1
ATOM 1305 C CA . GLU A 1 165 ? 10.565 -5.740 15.170 1.00 85.56 165 GLU A CA 1
ATOM 1306 C C . GLU A 1 165 ? 11.965 -6.367 15.180 1.00 85.56 165 GLU A C 1
ATOM 1308 O O . GLU A 1 165 ? 12.296 -7.128 16.085 1.00 85.56 165 GLU A O 1
ATOM 1313 N N . LEU A 1 166 ? 12.825 -6.013 14.218 1.00 86.50 166 LEU A N 1
ATOM 1314 C CA . LEU A 1 166 ? 14.222 -6.461 14.202 1.00 86.50 166 LEU A CA 1
ATOM 1315 C C . LEU A 1 166 ? 15.020 -5.918 15.397 1.00 86.50 166 LEU A C 1
ATOM 1317 O O . LEU A 1 166 ? 15.886 -6.626 15.918 1.00 86.50 166 LEU A O 1
ATOM 1321 N N . GLN A 1 167 ? 14.735 -4.686 15.834 1.00 83.12 167 GLN A N 1
ATOM 1322 C CA . GLN A 1 167 ? 15.420 -4.067 16.971 1.00 83.12 167 GLN A CA 1
ATOM 1323 C C . GLN A 1 167 ? 14.870 -4.518 18.327 1.00 83.12 167 GLN A C 1
ATOM 1325 O O . GLN A 1 167 ? 15.660 -4.866 19.210 1.00 83.12 167 GLN A O 1
ATOM 1330 N N . ASN A 1 168 ? 13.547 -4.554 18.488 1.00 85.62 168 ASN A N 1
ATOM 1331 C CA . ASN A 1 168 ? 12.888 -4.779 19.779 1.00 85.62 168 ASN A CA 1
ATOM 1332 C C . ASN A 1 168 ? 12.429 -6.226 19.989 1.00 85.62 168 ASN A C 1
ATOM 1334 O O . ASN A 1 168 ? 12.314 -6.664 21.129 1.00 85.62 168 ASN A O 1
ATOM 1338 N N . GLY A 1 169 ? 12.257 -6.998 18.916 1.00 87.31 169 GLY A N 1
ATOM 1339 C CA . GLY A 1 169 ? 11.710 -8.353 18.950 1.00 87.31 169 GLY A CA 1
ATOM 1340 C C . GLY A 1 169 ? 10.192 -8.393 18.769 1.00 87.31 169 GLY A C 1
ATOM 1341 O O . GLY A 1 169 ? 9.530 -7.359 18.684 1.00 87.31 169 GLY A O 1
ATOM 1342 N N . ILE A 1 170 ? 9.646 -9.608 18.685 1.00 90.69 170 ILE A N 1
ATOM 1343 C CA . ILE A 1 170 ? 8.201 -9.869 18.581 1.00 90.69 170 ILE A CA 1
ATOM 1344 C C . ILE A 1 170 ? 7.726 -10.752 19.733 1.00 90.69 170 ILE A C 1
ATOM 1346 O O . ILE A 1 170 ? 8.511 -11.539 20.266 1.00 90.69 170 ILE A O 1
ATOM 1350 N N . ASN A 1 171 ? 6.444 -10.647 20.081 1.00 91.44 171 ASN A N 1
ATOM 1351 C CA . ASN A 1 171 ? 5.812 -11.510 21.076 1.00 91.44 171 ASN A CA 1
ATOM 1352 C C . ASN A 1 171 ? 5.790 -12.964 20.589 1.00 91.44 171 ASN A C 1
ATOM 1354 O O . ASN A 1 171 ? 5.418 -13.242 19.447 1.00 91.44 171 ASN A O 1
ATOM 1358 N N . VAL A 1 172 ? 6.181 -13.881 21.467 1.00 91.31 172 VAL A N 1
ATOM 1359 C CA . VAL A 1 172 ? 6.109 -15.328 21.269 1.00 91.31 172 VAL A CA 1
ATOM 1360 C C . VAL A 1 172 ? 4.957 -15.859 22.106 1.00 91.31 172 VAL A C 1
ATOM 1362 O O . VAL A 1 172 ? 4.815 -15.496 23.275 1.00 91.31 172 VAL A O 1
ATOM 1365 N N . TYR A 1 173 ? 4.143 -16.706 21.489 1.00 89.81 173 TYR A N 1
ATOM 1366 C CA . TYR A 1 173 ? 2.911 -17.222 22.066 1.00 89.81 173 TYR A CA 1
ATOM 1367 C C . TYR A 1 173 ? 3.040 -18.714 22.368 1.00 89.81 173 TYR A C 1
ATOM 1369 O O . TYR A 1 173 ? 3.695 -19.441 21.620 1.00 89.81 173 TYR A O 1
ATOM 1377 N N . ASP A 1 174 ? 2.399 -19.149 23.449 1.00 92.50 174 ASP A N 1
ATOM 1378 C CA . ASP A 1 174 ? 2.192 -20.563 23.763 1.00 92.50 174 ASP A CA 1
ATOM 1379 C C . ASP A 1 174 ? 1.072 -21.177 22.905 1.00 92.50 174 ASP A C 1
ATOM 1381 O O . ASP A 1 174 ? 0.311 -20.461 22.247 1.00 92.50 174 ASP A O 1
ATOM 1385 N N . CYS A 1 175 ? 0.895 -22.497 22.979 1.00 90.19 175 CYS A N 1
ATOM 1386 C CA . CYS A 1 175 ? -0.231 -23.219 22.382 1.00 90.19 175 CYS A CA 1
ATOM 1387 C C . CYS A 1 175 ? -1.602 -22.676 22.827 1.00 90.19 175 CYS A C 1
ATOM 1389 O O . CYS A 1 175 ? -2.557 -22.713 22.055 1.00 90.19 175 CYS A O 1
ATOM 1391 N N . ASN A 1 176 ? -1.679 -22.089 24.024 1.00 91.56 176 ASN A N 1
ATOM 1392 C CA . ASN A 1 176 ? -2.882 -21.461 24.575 1.00 91.56 176 ASN A CA 1
ATOM 1393 C C . ASN A 1 176 ? -3.046 -19.971 24.190 1.00 91.56 176 ASN A C 1
ATOM 1395 O O . ASN A 1 176 ? -3.842 -19.273 24.808 1.00 91.56 176 ASN A O 1
ATOM 1399 N N . GLN A 1 177 ? -2.278 -19.454 23.217 1.00 85.25 177 GLN A N 1
ATOM 1400 C CA . GLN A 1 177 ? -2.237 -18.035 22.801 1.00 85.25 177 GLN A CA 1
ATOM 1401 C C . GLN A 1 177 ? -1.816 -17.031 23.892 1.00 85.25 177 GLN A C 1
ATOM 1403 O O . GLN A 1 177 ? -1.969 -15.820 23.729 1.00 85.25 177 GLN A O 1
ATOM 1408 N N . ASN A 1 178 ? -1.210 -17.504 24.980 1.00 89.50 178 ASN A N 1
ATOM 1409 C CA . ASN A 1 178 ? -0.641 -16.639 26.011 1.00 89.50 178 ASN A CA 1
ATOM 1410 C C . ASN A 1 178 ? 0.748 -16.142 25.593 1.00 89.50 178 ASN A C 1
ATOM 1412 O O . ASN A 1 178 ? 1.541 -16.906 25.045 1.00 89.50 178 ASN A O 1
ATOM 1416 N N . VAL A 1 179 ? 1.061 -14.870 25.857 1.00 90.94 179 VAL A N 1
ATOM 1417 C CA . VAL A 1 179 ? 2.382 -14.292 25.555 1.00 90.94 179 VAL A CA 1
ATOM 1418 C C . VAL A 1 179 ? 3.405 -14.818 26.563 1.00 90.94 179 VAL A C 1
ATOM 1420 O O . VAL A 1 179 ? 3.337 -14.482 27.740 1.00 90.94 179 VAL A O 1
ATOM 1423 N N . ILE A 1 180 ? 4.367 -15.616 26.096 1.00 90.44 180 ILE A N 1
ATOM 1424 C CA . ILE A 1 180 ? 5.451 -16.168 26.928 1.00 90.44 180 ILE A CA 1
ATOM 1425 C C . ILE A 1 180 ? 6.599 -15.153 27.065 1.00 90.44 180 ILE A C 1
ATOM 1427 O O . ILE A 1 180 ? 7.288 -15.112 28.081 1.00 90.44 180 ILE A O 1
ATOM 1431 N N . GLY A 1 181 ? 6.821 -14.313 26.049 1.00 91.19 181 GLY A N 1
ATOM 1432 C CA . GLY A 1 181 ? 7.876 -13.297 26.075 1.00 91.19 181 GLY A CA 1
ATOM 1433 C C . GLY A 1 181 ? 8.150 -12.659 24.715 1.00 91.19 181 GLY A C 1
ATOM 1434 O O . GLY A 1 181 ? 7.406 -12.868 23.760 1.00 91.19 181 GLY A O 1
ATOM 1435 N N . ILE A 1 182 ? 9.236 -11.884 24.619 1.00 92.31 182 ILE A N 1
ATOM 1436 C CA . ILE A 1 182 ? 9.652 -11.171 23.399 1.00 92.31 182 ILE A CA 1
ATOM 1437 C C . ILE A 1 182 ? 10.943 -11.791 22.850 1.00 92.31 182 ILE A C 1
ATOM 1439 O O . ILE A 1 182 ? 11.931 -11.915 23.570 1.00 92.31 182 ILE A O 1
ATOM 1443 N N . SER A 1 183 ? 10.969 -12.148 21.561 1.00 92.56 183 SER A N 1
ATOM 1444 C CA . SER A 1 183 ? 12.135 -12.757 20.904 1.00 92.56 183 SER A CA 1
ATOM 1445 C C . SER A 1 183 ? 12.575 -12.000 19.652 1.00 92.56 183 SER A C 1
ATOM 1447 O O . SER A 1 183 ? 11.820 -11.830 18.692 1.00 92.56 183 SER A O 1
ATOM 1449 N N . LYS A 1 184 ? 13.855 -11.606 19.621 1.00 91.56 184 LYS A N 1
ATOM 1450 C CA . LYS A 1 184 ? 14.502 -11.015 18.434 1.00 91.56 184 LYS A CA 1
ATOM 1451 C C . LYS A 1 184 ? 14.856 -12.057 17.373 1.00 91.56 184 LYS A C 1
ATOM 1453 O O . LYS A 1 184 ? 14.912 -11.736 16.188 1.00 91.56 184 LYS A O 1
ATOM 1458 N N . ILE A 1 185 ? 15.089 -13.308 17.775 1.00 93.19 185 ILE A N 1
ATOM 1459 C CA . ILE A 1 185 ? 15.386 -14.406 16.841 1.00 93.19 185 ILE A CA 1
ATOM 1460 C C . ILE A 1 185 ? 14.123 -14.749 16.048 1.00 93.19 185 ILE A C 1
ATOM 1462 O O . ILE A 1 185 ? 14.172 -14.822 14.818 1.00 93.19 185 ILE A O 1
ATOM 1466 N N . ALA A 1 186 ? 12.983 -14.856 16.740 1.00 91.62 186 ALA A N 1
ATOM 1467 C CA . ALA A 1 186 ? 11.685 -15.041 16.101 1.00 91.62 186 ALA A CA 1
ATOM 1468 C C . ALA A 1 186 ? 11.364 -13.874 15.154 1.00 91.62 186 ALA A C 1
ATOM 1470 O O . ALA A 1 186 ? 10.948 -14.106 14.022 1.00 91.62 186 ALA A O 1
ATOM 1471 N N . ALA A 1 187 ? 11.659 -12.633 15.564 1.00 91.12 187 ALA A N 1
ATOM 1472 C CA . ALA A 1 187 ? 11.475 -11.453 14.721 1.00 91.12 187 ALA A CA 1
ATOM 1473 C C . ALA A 1 187 ? 12.309 -11.517 13.435 1.00 91.12 187 ALA A C 1
ATOM 1475 O O . ALA A 1 187 ? 11.771 -11.352 12.343 1.00 91.12 187 ALA A O 1
ATOM 1476 N N . LYS A 1 188 ? 13.609 -11.830 13.529 1.00 92.38 188 LYS A N 1
ATOM 1477 C CA . LYS A 1 188 ? 14.481 -11.989 12.351 1.00 92.38 188 LYS A CA 1
ATOM 1478 C C . LYS A 1 188 ? 13.956 -13.052 11.390 1.00 92.38 188 LYS A C 1
ATOM 1480 O O . LYS A 1 188 ? 13.944 -12.823 10.181 1.00 92.38 188 LYS A O 1
ATOM 1485 N N . LYS A 1 189 ? 13.515 -14.197 11.915 1.00 93.69 189 LYS A N 1
ATOM 1486 C CA . LYS A 1 189 ? 12.949 -15.280 11.104 1.00 93.69 189 LYS A CA 1
ATOM 1487 C C . LYS A 1 189 ? 11.644 -14.849 10.429 1.00 93.69 189 LYS A C 1
ATOM 1489 O O . LYS A 1 189 ? 11.534 -14.971 9.213 1.00 93.69 189 LYS A O 1
ATOM 1494 N N . ALA A 1 190 ? 10.719 -14.258 11.183 1.00 91.44 190 ALA A N 1
ATOM 1495 C CA . ALA A 1 190 ? 9.440 -13.779 10.669 1.00 91.44 190 ALA A CA 1
ATOM 1496 C C . ALA A 1 190 ? 9.612 -12.699 9.589 1.00 91.44 190 ALA A C 1
ATOM 1498 O O . ALA A 1 190 ? 8.948 -12.749 8.551 1.00 91.44 190 ALA A O 1
ATOM 1499 N N . VAL A 1 191 ? 10.524 -11.745 9.801 1.00 90.19 191 VAL A N 1
ATOM 1500 C CA . VAL A 1 191 ? 10.839 -10.702 8.818 1.00 90.19 191 VAL A CA 1
ATOM 1501 C C . VAL A 1 191 ? 11.466 -11.318 7.573 1.00 90.19 191 VAL A C 1
ATOM 1503 O O . VAL A 1 191 ? 10.997 -11.027 6.480 1.00 90.19 191 VAL A O 1
ATOM 1506 N N . LYS A 1 192 ? 12.443 -12.226 7.707 1.00 93.12 192 LYS A N 1
ATOM 1507 C CA . LYS A 1 192 ? 13.066 -12.910 6.561 1.00 93.12 192 LYS A CA 1
ATOM 1508 C C . LYS A 1 192 ? 12.043 -13.673 5.715 1.00 93.12 192 LYS A C 1
ATOM 1510 O O . LYS A 1 192 ? 12.033 -13.511 4.497 1.00 93.12 192 LYS A O 1
ATOM 1515 N N . ASP A 1 193 ? 11.177 -14.465 6.341 1.00 92.12 193 ASP A N 1
ATOM 1516 C CA . ASP A 1 193 ? 10.165 -15.255 5.628 1.00 92.12 193 ASP A CA 1
ATOM 1517 C C . ASP A 1 193 ? 9.128 -14.347 4.942 1.00 92.12 193 ASP A C 1
ATOM 1519 O O . ASP A 1 193 ? 8.700 -14.598 3.813 1.00 92.12 193 ASP A O 1
ATOM 1523 N N . THR A 1 194 ? 8.790 -13.220 5.572 1.00 89.88 194 THR A N 1
ATOM 1524 C CA . THR A 1 194 ? 7.895 -12.215 4.978 1.00 89.88 194 THR A CA 1
ATOM 1525 C C . THR A 1 194 ? 8.551 -11.480 3.811 1.00 89.88 194 THR A C 1
ATOM 1527 O O . THR A 1 194 ? 7.912 -11.246 2.790 1.00 89.88 194 THR A O 1
ATOM 1530 N N . THR A 1 195 ? 9.834 -11.136 3.922 1.00 89.44 195 THR A N 1
ATOM 1531 C CA . THR A 1 195 ? 10.598 -10.522 2.832 1.00 89.44 195 THR A CA 1
ATOM 1532 C C . THR A 1 195 ? 10.675 -11.468 1.637 1.00 89.44 195 THR A C 1
ATOM 1534 O O . THR A 1 195 ? 10.402 -11.045 0.518 1.00 89.44 195 THR A O 1
ATOM 1537 N N . LEU A 1 196 ? 10.964 -12.755 1.862 1.00 91.69 196 LEU A N 1
ATOM 1538 C CA . LEU A 1 196 ? 11.000 -13.759 0.795 1.00 91.69 196 LEU A CA 1
ATOM 1539 C C . LEU A 1 196 ? 9.636 -13.901 0.114 1.00 91.69 196 LEU A C 1
ATOM 1541 O O . LEU A 1 196 ? 9.543 -13.757 -1.100 1.00 91.69 196 LEU A O 1
ATOM 1545 N N . THR A 1 197 ? 8.558 -14.107 0.871 1.00 90.50 197 THR A N 1
ATOM 1546 C CA . THR A 1 197 ? 7.209 -14.227 0.283 1.00 90.50 197 THR A CA 1
ATOM 1547 C C . THR A 1 197 ? 6.819 -12.988 -0.527 1.00 90.50 197 THR A C 1
ATOM 1549 O O . THR A 1 197 ? 6.306 -13.117 -1.637 1.00 90.50 197 THR A O 1
ATOM 1552 N N . ARG A 1 198 ? 7.139 -11.783 -0.041 1.00 84.88 198 ARG A N 1
ATOM 1553 C CA . ARG A 1 198 ? 6.909 -10.513 -0.753 1.00 84.88 198 ARG A CA 1
ATOM 1554 C C . ARG A 1 198 ? 7.794 -10.330 -1.986 1.00 84.88 198 ARG A C 1
ATOM 1556 O O . ARG A 1 198 ? 7.373 -9.653 -2.919 1.00 84.88 198 ARG A O 1
ATOM 1563 N N . ALA A 1 199 ? 8.973 -10.942 -2.014 1.00 86.31 199 ALA A N 1
ATOM 1564 C CA . ALA A 1 199 ? 9.845 -10.974 -3.182 1.00 86.31 199 ALA A CA 1
ATOM 1565 C C . ALA A 1 199 ? 9.303 -11.899 -4.289 1.00 86.31 199 ALA A C 1
ATOM 1567 O O . ALA A 1 199 ? 9.447 -11.576 -5.470 1.00 86.31 199 ALA A O 1
ATOM 1568 N N . PHE A 1 200 ? 8.668 -13.019 -3.920 1.00 88.06 200 PHE A N 1
ATOM 1569 C CA . PHE A 1 200 ? 8.134 -14.014 -4.862 1.00 88.06 200 PHE A CA 1
ATOM 1570 C C . PHE A 1 200 ? 6.719 -13.700 -5.368 1.00 88.06 200 PHE A C 1
ATOM 1572 O O . PHE A 1 200 ? 6.401 -14.008 -6.514 1.00 88.06 200 PHE A O 1
ATOM 1579 N N . LEU A 1 201 ? 5.871 -13.068 -4.552 1.00 87.56 201 LEU A N 1
ATOM 1580 C CA . LEU A 1 201 ? 4.466 -12.792 -4.885 1.00 87.56 201 LEU A CA 1
ATOM 1581 C C . LEU A 1 201 ? 4.255 -12.037 -6.220 1.00 87.56 201 LEU A C 1
ATOM 1583 O O . LEU A 1 201 ? 3.329 -12.390 -6.950 1.00 87.56 201 LEU A O 1
ATOM 1587 N N . PRO A 1 202 ? 5.101 -11.059 -6.607 1.00 81.19 202 PRO A N 1
ATOM 1588 C CA . PRO A 1 202 ? 4.962 -10.362 -7.886 1.00 81.19 202 PRO A CA 1
ATOM 1589 C C . PRO A 1 202 ? 5.299 -11.214 -9.117 1.00 81.19 202 PRO A C 1
ATOM 1591 O O . PRO A 1 202 ? 4.931 -10.828 -10.222 1.00 81.19 202 PRO A O 1
ATOM 1594 N N . ILE A 1 203 ? 5.999 -12.345 -8.962 1.00 84.75 203 ILE A N 1
ATOM 1595 C CA . ILE A 1 203 ? 6.512 -13.138 -10.089 1.00 84.75 203 ILE A CA 1
ATOM 1596 C C . ILE A 1 203 ? 5.400 -13.635 -11.018 1.00 84.75 203 ILE A C 1
ATOM 1598 O O . ILE A 1 203 ? 5.448 -13.291 -12.198 1.00 84.75 203 ILE A O 1
ATOM 1602 N N . PRO A 1 204 ? 4.382 -14.387 -10.551 1.00 83.19 204 PRO A N 1
ATOM 1603 C CA . PRO A 1 204 ? 3.310 -14.834 -11.436 1.00 83.19 204 PRO A CA 1
ATOM 1604 C C . PRO A 1 204 ? 2.559 -13.645 -12.048 1.00 83.19 204 PRO A C 1
ATOM 1606 O O . PRO A 1 204 ? 2.345 -13.613 -13.256 1.00 83.19 204 PRO A O 1
ATOM 1609 N N . LEU A 1 205 ? 2.240 -12.626 -11.242 1.00 80.81 205 LEU A N 1
ATOM 1610 C CA . LEU A 1 205 ? 1.483 -11.452 -11.684 1.00 80.81 205 LEU A CA 1
ATOM 1611 C C . LEU A 1 205 ? 2.187 -10.674 -12.804 1.00 80.81 205 LEU A C 1
ATOM 1613 O O . LEU A 1 205 ? 1.529 -10.200 -13.723 1.00 80.81 205 LEU A O 1
ATOM 1617 N N . LEU A 1 206 ? 3.511 -10.530 -12.727 1.00 81.19 206 LEU A N 1
ATOM 1618 C CA . LEU A 1 206 ? 4.293 -9.749 -13.685 1.00 81.19 206 LEU A CA 1
ATOM 1619 C C . LEU A 1 206 ? 4.871 -10.593 -14.827 1.00 81.19 206 LEU A C 1
ATOM 1621 O O . LEU A 1 206 ? 5.227 -10.019 -15.847 1.00 81.19 206 LEU A O 1
ATOM 1625 N N . MET A 1 207 ? 4.959 -11.923 -14.700 1.00 80.88 207 MET A N 1
ATOM 1626 C CA . MET A 1 207 ? 5.382 -12.804 -15.800 1.00 80.88 207 MET A CA 1
ATOM 1627 C C . MET A 1 207 ? 4.232 -13.209 -16.719 1.00 80.88 207 MET A C 1
ATOM 1629 O O . MET A 1 207 ? 4.433 -13.307 -17.929 1.00 80.88 207 MET A O 1
ATOM 1633 N N . ILE A 1 208 ? 3.033 -13.428 -16.173 1.00 83.69 208 ILE A N 1
ATOM 1634 C CA . ILE A 1 208 ? 1.887 -13.909 -16.951 1.00 83.69 208 ILE A CA 1
ATOM 1635 C C . ILE A 1 208 ? 1.508 -12.942 -18.092 1.00 83.69 208 ILE A C 1
ATOM 1637 O O . ILE A 1 208 ? 1.443 -13.404 -19.233 1.00 83.69 208 ILE A O 1
ATOM 1641 N N . PRO A 1 209 ? 1.313 -11.624 -17.871 1.00 80.44 209 PRO A N 1
ATOM 1642 C CA . PRO A 1 209 ? 0.899 -10.716 -18.942 1.00 80.44 209 PRO A CA 1
ATOM 1643 C C . PRO A 1 209 ? 1.924 -10.626 -20.080 1.00 80.44 209 PRO A C 1
ATOM 1645 O O . PRO A 1 209 ? 1.526 -10.801 -21.229 1.00 80.44 209 PRO A O 1
ATOM 1648 N N . PRO A 1 210 ? 3.238 -10.463 -19.818 1.00 77.69 210 PRO A N 1
ATOM 1649 C CA . PRO A 1 210 ? 4.256 -10.604 -20.847 1.00 77.69 210 PRO A CA 1
ATOM 1650 C C . PRO A 1 210 ? 4.167 -11.931 -21.596 1.00 77.69 210 PRO A C 1
ATOM 1652 O O . PRO A 1 210 ? 4.313 -11.928 -22.806 1.00 77.69 210 PRO A O 1
ATOM 1655 N N . CYS A 1 211 ? 3.946 -13.066 -20.940 1.00 80.12 211 CYS A N 1
ATOM 1656 C CA . CYS A 1 211 ? 3.899 -14.351 -21.640 1.00 80.12 211 CYS A CA 1
ATOM 1657 C C . CYS A 1 211 ? 2.659 -14.506 -22.529 1.00 80.12 211 CYS A C 1
ATOM 1659 O O . CYS A 1 211 ? 2.773 -15.074 -23.610 1.00 80.12 211 CYS A O 1
ATOM 1661 N N . ILE A 1 212 ? 1.502 -13.988 -22.106 1.00 83.06 212 ILE A N 1
ATOM 1662 C CA . ILE A 1 212 ? 0.221 -14.182 -22.803 1.00 83.06 212 ILE A CA 1
ATOM 1663 C C . ILE A 1 212 ? -0.039 -13.100 -23.864 1.00 83.06 212 ILE A C 1
ATOM 1665 O O . ILE A 1 212 ? -0.554 -13.417 -24.936 1.00 83.06 212 ILE A O 1
ATOM 1669 N N . MET A 1 213 ? 0.338 -11.840 -23.616 1.00 81.50 213 MET A N 1
ATOM 1670 C CA . MET A 1 213 ? 0.030 -10.712 -24.512 1.00 81.50 213 MET A CA 1
ATOM 1671 C C . MET A 1 213 ? 0.447 -10.928 -25.975 1.00 81.50 213 MET A C 1
ATOM 1673 O O . MET A 1 213 ? -0.385 -10.684 -26.838 1.00 81.50 213 MET A O 1
ATOM 1677 N N . PRO A 1 214 ? 1.639 -11.465 -26.307 1.00 80.94 214 PRO A N 1
ATOM 1678 C CA . PRO A 1 214 ? 2.007 -11.710 -27.705 1.00 80.94 214 PRO A CA 1
ATOM 1679 C C . PRO A 1 214 ? 1.122 -12.739 -28.407 1.00 80.94 214 PRO A C 1
ATOM 1681 O O . PRO A 1 214 ? 0.961 -12.682 -29.624 1.00 80.94 214 PRO A O 1
ATOM 1684 N N . PHE A 1 215 ? 0.581 -13.708 -27.662 1.00 82.12 215 PHE A N 1
ATOM 1685 C CA . PHE A 1 215 ? -0.353 -14.686 -28.214 1.00 82.12 215 PHE A CA 1
ATOM 1686 C C . PHE A 1 215 ? -1.715 -14.042 -28.462 1.00 82.12 215 PHE A C 1
ATOM 1688 O O . PHE A 1 215 ? -2.296 -14.263 -29.519 1.00 82.12 215 PHE A O 1
ATOM 1695 N N . LEU A 1 216 ? -2.193 -13.209 -27.532 1.00 81.31 216 LEU A N 1
ATOM 1696 C CA . LEU A 1 216 ? -3.445 -12.464 -27.693 1.00 81.31 216 LEU A CA 1
ATOM 1697 C C . LEU A 1 216 ? -3.358 -11.438 -28.828 1.00 81.31 216 LEU A C 1
ATOM 1699 O O . LEU A 1 216 ? -4.263 -11.369 -29.649 1.00 81.31 216 LEU A O 1
ATOM 1703 N N . GLU A 1 217 ? -2.263 -10.685 -28.924 1.00 81.38 217 GLU A N 1
ATOM 1704 C CA . GLU A 1 217 ? -2.037 -9.716 -30.004 1.00 81.38 217 GLU A CA 1
ATOM 1705 C C . GLU A 1 217 ? -2.049 -10.396 -31.376 1.00 81.38 217 GLU A C 1
ATOM 1707 O O . GLU A 1 217 ? -2.696 -9.901 -32.292 1.00 81.38 217 GLU A O 1
ATOM 1712 N N . ARG A 1 218 ? -1.422 -11.573 -31.507 1.00 80.75 218 ARG A N 1
ATOM 1713 C CA . ARG A 1 218 ? -1.480 -12.365 -32.747 1.00 80.75 218 ARG A CA 1
ATOM 1714 C C . ARG A 1 218 ? -2.863 -12.931 -33.060 1.00 80.75 218 ARG A C 1
ATOM 1716 O O . ARG A 1 218 ? -3.138 -13.172 -34.223 1.00 80.75 218 ARG A O 1
ATOM 1723 N N . LEU A 1 219 ? -3.694 -13.190 -32.051 1.00 81.56 219 LEU A N 1
ATOM 1724 C CA . LEU A 1 219 ? -5.022 -13.783 -32.228 1.00 81.56 219 LEU A CA 1
ATOM 1725 C C . LEU A 1 219 ? -6.099 -12.736 -32.560 1.00 81.56 219 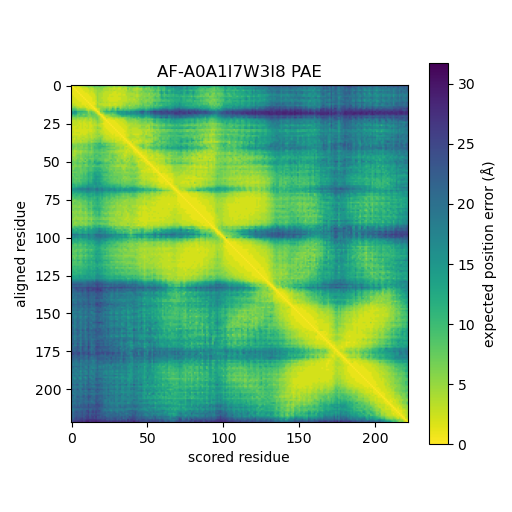LEU A C 1
ATOM 1727 O O . LEU A 1 219 ? -7.056 -13.048 -33.258 1.00 81.56 219 LEU A O 1
ATOM 1731 N N . PHE A 1 220 ? -5.970 -11.519 -32.023 1.00 75.75 220 PHE A N 1
ATOM 1732 C CA . PHE A 1 220 ? -6.959 -10.445 -32.183 1.00 75.75 220 PHE A CA 1
ATOM 1733 C C . PHE A 1 220 ? -6.585 -9.399 -33.242 1.00 75.75 220 PHE A C 1
ATOM 1735 O O . PHE A 1 220 ? -7.480 -8.727 -33.749 1.00 75.75 220 PHE A O 1
ATOM 1742 N N . TYR A 1 221 ? -5.296 -9.236 -33.558 1.00 66.88 221 TYR A N 1
ATOM 1743 C CA . TYR A 1 221 ? -4.798 -8.211 -34.489 1.00 66.88 221 TYR A CA 1
ATOM 1744 C C . TYR A 1 221 ? -3.918 -8.763 -35.626 1.00 66.88 221 TYR A C 1
ATOM 1746 O O . TYR A 1 221 ? -3.409 -7.971 -36.421 1.00 66.88 221 TYR A O 1
ATOM 1754 N N . GLY A 1 222 ? -3.706 -10.083 -35.691 1.00 51.00 222 GLY A N 1
ATOM 1755 C CA . GLY A 1 222 ? -3.033 -10.773 -36.800 1.00 51.00 222 GLY A CA 1
ATOM 1756 C C . GLY A 1 222 ? -4.036 -11.436 -37.728 1.00 51.00 222 GLY A C 1
ATOM 1757 O O . GLY A 1 222 ? -3.742 -11.472 -38.942 1.00 51.00 222 GLY A O 1
#

Foldseek 3Di:
DLLVVLVVVQVCVVVVNDDDDDPVSVVVSVCSQPQAAAPPPRDGDDQCLTPVNVVVNLVVLVVQCVDPPDDLVSNLVSLLVNLVSVLSNCVSRDDPVDDDDPVLSVLVSVLSSVLSSVLSVVLVVQLVVLVVDDPVSSVVCNLCVCLQSQLVSQLVSLCSSLVVCLVFADFDADPVRDGPDGDNVVSVVVSVVSSVCSSCVCVCVSVVCVVCVVVVCVVPVD

Organism: Loa loa (NCBI:txid7209)

Sequence (222 aa):
EKLQNSIELLNNYKAGKVGLISDQQLWEAQKIKSAILHPDTGEKILPPFRMSGYVPFGWITVTGMLLPNPSWLSILFWQWLNQTHNALVNYSNRNATQDQSSSRYLNAYCAAVSSASIVAMGLTLLIKRTEQLNPIKRLIIQRFVPLPATSLASSLNVLCMRWNELQNGINVYDCNQNVIGISKIAAKKAVKDTTLTRAFLPIPLLMIPPCIMPFLERLFYG

pLDDT: mean 82.13, std 6.67, range [51.0, 93.69]

InterPro domains:
  IPR004686 Tricarboxylate/iron carrier [PF03820] (2-218)
  IPR004686 Tricarboxylate/iron carrier [PTHR11153] (1-219)

Nearest PDB structures (foldseek):
  2x0c-assembly1_A  TM=1.906E-01  e=5.705E+00  Mus musculus

Solvent-accessible surface area (backbone atoms only — not comparable to full-atom values): 12247 Å² total; per-residue (Å²): 104,77,60,56,55,25,51,50,52,53,51,34,50,74,68,67,73,54,77,98,70,56,72,66,60,54,49,52,25,48,51,51,42,62,64,38,26,33,90,79,79,62,46,78,48,54,67,68,33,22,84,85,19,42,61,73,53,46,45,57,32,53,53,59,64,67,48,80,87,64,50,74,67,55,52,43,51,28,37,40,51,39,44,50,49,54,49,47,25,50,64,58,68,48,71,73,90,56,94,70,58,67,65,58,55,52,52,52,47,54,47,50,33,50,40,50,34,52,38,54,50,51,50,51,53,53,52,60,63,39,68,81,41,61,69,70,57,25,54,53,44,69,64,53,46,58,49,63,50,51,17,51,38,40,27,51,37,46,52,63,70,44,42,63,31,55,74,72,22,36,80,39,64,47,97,85,70,44,78,78,47,72,31,45,66,60,23,46,51,54,51,51,56,51,26,50,51,43,34,53,62,53,45,64,72,56,47,47,56,71,68,46,47,66,58,50,49,51,72,76,75,102

Radius of gyration: 24.13 Å; Cα contacts (8 Å, |Δi|>4): 185; chains: 1; bounding box: 67×41×64 Å

Mean predicted aligned error: 11.02 Å